Protein AF-A0A9D9L6R6-F1 (afdb_monomer_lite)

Structure (mmCIF, N/CA/C/O backbone):
data_AF-A0A9D9L6R6-F1
#
_entry.id   AF-A0A9D9L6R6-F1
#
loop_
_atom_site.group_PDB
_atom_site.id
_atom_site.type_symbol
_atom_site.label_atom_id
_atom_site.label_alt_id
_atom_site.label_comp_id
_atom_site.label_asym_id
_atom_site.label_entity_id
_atom_site.label_seq_id
_atom_site.pdbx_PDB_ins_code
_atom_site.Cartn_x
_atom_site.Cartn_y
_atom_site.Cartn_z
_atom_site.occupancy
_atom_site.B_iso_or_equiv
_atom_site.auth_seq_id
_atom_site.auth_comp_id
_atom_site.auth_asym_id
_atom_site.auth_atom_id
_atom_site.pdbx_PDB_model_num
ATOM 1 N N . MET A 1 1 ? 5.722 2.227 14.757 1.00 89.88 1 MET A N 1
ATOM 2 C CA . MET A 1 1 ? 7.078 2.755 14.472 1.00 89.88 1 MET A CA 1
ATOM 3 C C . MET A 1 1 ? 7.622 3.439 15.728 1.00 89.88 1 MET A C 1
ATOM 5 O O . MET A 1 1 ? 7.409 4.637 15.874 1.00 89.88 1 MET A O 1
ATOM 9 N N . PRO A 1 2 ? 8.336 2.721 16.620 1.00 92.06 2 PRO A N 1
ATOM 10 C CA . PRO A 1 2 ? 8.558 3.165 18.005 1.00 92.06 2 PRO A CA 1
ATOM 11 C C . PRO A 1 2 ? 9.213 4.543 18.153 1.00 92.06 2 PRO A C 1
ATOM 13 O O . PRO A 1 2 ? 8.685 5.399 18.848 1.00 92.06 2 PRO A O 1
ATOM 16 N N . TYR A 1 3 ? 10.311 4.801 17.434 1.00 96.94 3 TYR A N 1
ATOM 17 C CA . TYR A 1 3 ? 10.995 6.096 17.517 1.00 96.94 3 TYR A CA 1
ATOM 18 C C . TYR A 1 3 ? 10.104 7.262 17.057 1.00 96.94 3 TYR A C 1
ATOM 20 O O . TYR A 1 3 ? 10.108 8.322 17.674 1.00 96.94 3 TYR A O 1
ATOM 28 N N . ILE A 1 4 ? 9.316 7.077 15.992 1.00 96.44 4 ILE A N 1
ATOM 29 C CA . ILE A 1 4 ? 8.404 8.117 15.495 1.00 96.44 4 ILE A CA 1
ATOM 30 C C . ILE A 1 4 ? 7.255 8.348 16.482 1.00 96.44 4 ILE A C 1
ATOM 32 O O . ILE A 1 4 ? 6.936 9.496 16.762 1.00 96.44 4 ILE A O 1
ATOM 36 N N . GLU A 1 5 ? 6.683 7.279 17.036 1.00 93.88 5 GLU A N 1
ATOM 37 C CA . GLU A 1 5 ? 5.603 7.336 18.034 1.00 93.88 5 GLU A CA 1
ATOM 38 C C . GLU A 1 5 ? 6.044 8.007 19.342 1.00 93.88 5 GLU A C 1
ATOM 40 O O . GLU A 1 5 ? 5.259 8.713 19.965 1.00 93.88 5 GLU A O 1
ATOM 45 N N . GLU A 1 6 ? 7.305 7.825 19.739 1.00 97.12 6 GLU A N 1
ATOM 46 C CA . GLU A 1 6 ? 7.875 8.441 20.940 1.00 97.12 6 GLU A CA 1
ATOM 47 C C . GLU A 1 6 ? 8.225 9.926 20.742 1.00 97.12 6 GLU A C 1
ATOM 49 O O . GLU A 1 6 ? 8.113 10.718 21.675 1.00 97.12 6 GLU A O 1
ATOM 54 N N . ASN A 1 7 ? 8.643 10.323 19.533 1.00 98.25 7 ASN A N 1
ATOM 55 C CA . ASN A 1 7 ? 9.180 11.666 19.274 1.00 98.25 7 ASN A CA 1
ATOM 56 C C . ASN A 1 7 ? 8.192 12.618 18.581 1.00 98.25 7 ASN A C 1
ATOM 58 O O . ASN A 1 7 ? 8.428 13.827 18.561 1.00 98.25 7 ASN A O 1
ATOM 62 N N . PHE A 1 8 ? 7.096 12.110 18.010 1.00 97.44 8 PHE A N 1
ATOM 63 C CA . PHE A 1 8 ? 6.117 12.909 17.275 1.00 97.44 8 PHE A CA 1
ATOM 64 C C . PHE A 1 8 ? 4.681 12.488 17.616 1.00 97.44 8 PHE A C 1
ATOM 66 O O . PHE A 1 8 ? 4.405 11.296 17.745 1.00 97.44 8 PHE A O 1
ATOM 73 N N . PRO A 1 9 ? 3.728 13.437 17.703 1.00 95.56 9 PRO A N 1
ATOM 74 C CA . PRO A 1 9 ? 2.319 13.116 17.897 1.00 95.56 9 PRO A CA 1
ATOM 75 C C . PRO A 1 9 ? 1.737 12.538 16.601 1.00 95.56 9 PRO A C 1
ATOM 77 O O . PRO A 1 9 ? 1.224 13.262 15.747 1.00 95.56 9 PRO A O 1
ATOM 80 N N . VAL A 1 10 ? 1.842 11.223 16.449 1.00 93.94 10 VAL A N 1
ATOM 81 C CA . VAL A 1 10 ? 1.308 10.475 15.310 1.00 93.94 10 VAL A CA 1
ATOM 82 C C . VAL A 1 10 ? 0.176 9.561 15.753 1.00 93.94 10 VAL A C 1
ATOM 84 O O . VAL A 1 10 ? 0.153 9.067 16.879 1.00 93.94 10 VAL A O 1
ATOM 87 N N . LYS A 1 11 ? -0.773 9.317 14.850 1.00 91.25 11 LYS A N 1
ATOM 88 C CA . LYS A 1 11 ? -1.742 8.238 15.033 1.00 91.25 11 LYS A CA 1
ATOM 89 C C . LYS A 1 11 ? -1.067 6.902 14.721 1.00 91.25 11 LYS A C 1
ATOM 91 O O . LYS A 1 11 ? -0.273 6.821 13.785 1.00 91.25 11 LYS A O 1
ATOM 96 N N . THR A 1 12 ? -1.385 5.878 15.501 1.00 88.62 12 THR A N 1
ATOM 97 C CA . THR A 1 12 ? -0.909 4.503 15.304 1.00 88.62 12 THR A CA 1
ATOM 98 C C . THR A 1 12 ? -1.943 3.682 14.533 1.00 88.62 12 THR A C 1
ATOM 100 O O . THR A 1 12 ? -3.013 4.189 14.208 1.00 88.62 12 THR A O 1
ATOM 103 N N . GLY A 1 13 ? -1.615 2.431 14.208 1.00 89.06 13 GLY A N 1
ATOM 104 C CA . GLY A 1 13 ? -2.506 1.537 13.464 1.00 89.06 13 GLY A CA 1
ATOM 105 C C . GLY A 1 13 ? -2.328 1.624 11.947 1.00 89.06 13 GLY A C 1
ATOM 106 O O . GLY A 1 13 ? -1.810 2.609 11.401 1.00 89.06 13 GLY A O 1
ATOM 107 N N . ARG A 1 14 ? -2.723 0.555 11.248 1.00 92.19 14 ARG A N 1
ATOM 108 C CA . ARG A 1 14 ? -2.549 0.435 9.792 1.00 92.19 14 ARG A CA 1
ATOM 109 C C . ARG A 1 14 ? -3.387 1.450 9.023 1.00 92.19 14 ARG A C 1
ATOM 111 O O . ARG A 1 14 ? -2.962 1.969 7.996 1.00 92.19 14 ARG A O 1
ATOM 118 N N . GLU A 1 15 ? -4.537 1.816 9.569 1.00 90.69 15 GLU A N 1
ATOM 119 C CA . GLU A 1 15 ? -5.432 2.862 9.082 1.00 90.69 15 GLU A CA 1
ATOM 120 C C . GLU A 1 15 ? -4.812 4.260 9.076 1.00 90.69 15 GLU A C 1
ATOM 122 O O . GLU A 1 15 ? -5.274 5.126 8.333 1.00 90.69 15 GLU A O 1
ATOM 127 N N . ASN A 1 16 ? -3.727 4.453 9.830 1.00 92.88 16 ASN A N 1
ATOM 128 C CA . ASN A 1 16 ? -2.962 5.694 9.895 1.00 92.88 16 ASN A CA 1
ATOM 129 C C . ASN A 1 16 ? -1.529 5.548 9.354 1.00 92.88 16 ASN A C 1
ATOM 131 O O . ASN A 1 16 ? -0.732 6.479 9.470 1.00 92.88 16 ASN A O 1
ATOM 135 N N . THR A 1 17 ? -1.192 4.409 8.739 1.00 95.81 17 THR A N 1
ATOM 136 C CA . THR A 1 17 ? 0.179 4.109 8.311 1.00 95.81 17 THR A CA 1
ATOM 137 C C . THR A 1 17 ? 0.242 3.734 6.831 1.00 95.81 17 THR A C 1
ATOM 139 O O . THR A 1 17 ? -0.443 2.825 6.362 1.00 95.81 17 THR A O 1
ATOM 142 N N . ALA A 1 18 ? 1.107 4.431 6.092 1.00 97.06 18 ALA A N 1
ATOM 143 C CA . ALA A 1 18 ? 1.310 4.258 4.658 1.00 97.06 18 ALA A CA 1
ATOM 144 C C . ALA A 1 18 ? 2.795 4.061 4.324 1.00 97.06 18 ALA A C 1
ATOM 146 O O . ALA A 1 18 ? 3.655 4.665 4.964 1.00 97.06 18 ALA A O 1
ATOM 147 N N . VAL A 1 19 ? 3.089 3.277 3.286 1.00 98.38 19 VAL A N 1
ATOM 148 C CA . VAL A 1 19 ? 4.437 3.124 2.718 1.00 98.38 19 VAL A CA 1
ATOM 149 C C . VAL A 1 19 ? 4.404 3.375 1.213 1.00 98.38 19 VAL A C 1
ATOM 151 O O . VAL A 1 19 ? 3.485 2.940 0.518 1.00 98.38 19 VAL A O 1
ATOM 154 N N . ALA A 1 20 ? 5.374 4.138 0.714 1.00 98.25 20 ALA A N 1
ATOM 155 C CA . ALA A 1 20 ? 5.521 4.429 -0.704 1.00 98.25 20 ALA A CA 1
ATOM 156 C C . ALA A 1 20 ? 6.971 4.772 -1.050 1.00 98.25 20 ALA A C 1
ATOM 158 O O . ALA A 1 20 ? 7.672 5.393 -0.249 1.00 98.25 20 ALA A O 1
ATOM 159 N N . GLY A 1 21 ? 7.384 4.444 -2.272 1.00 98.06 21 GLY A N 1
ATOM 160 C CA . GLY A 1 21 ? 8.734 4.712 -2.756 1.00 98.06 21 GLY A CA 1
ATOM 161 C C . GLY A 1 21 ? 8.826 4.714 -4.278 1.00 98.06 21 GLY A C 1
ATOM 162 O O . GLY A 1 21 ? 7.862 4.387 -4.972 1.00 98.06 21 GLY A O 1
ATOM 163 N N . VAL A 1 22 ? 9.989 5.120 -4.791 1.00 97.75 22 VAL A N 1
ATOM 164 C CA . VAL A 1 22 ? 10.281 5.255 -6.229 1.00 97.75 22 VAL A CA 1
ATOM 165 C C . VAL A 1 22 ? 11.324 4.227 -6.668 1.00 97.75 22 VAL A C 1
ATOM 167 O O . VAL A 1 22 ? 12.247 3.976 -5.896 1.00 97.75 22 VAL A O 1
ATOM 170 N N . SER A 1 23 ? 11.231 3.674 -7.883 1.00 96.69 23 SER A N 1
ATOM 171 C CA . SER A 1 23 ? 12.254 2.765 -8.446 1.00 96.69 23 SER A CA 1
ATOM 172 C C . SER A 1 23 ? 12.587 1.613 -7.489 1.00 96.69 23 SER A C 1
ATOM 174 O O . SER A 1 23 ? 11.669 0.914 -7.049 1.00 96.69 23 SER A O 1
ATOM 176 N N . GLN A 1 24 ? 13.852 1.453 -7.092 1.00 96.69 24 GLN A N 1
ATOM 177 C CA . GLN A 1 24 ? 14.273 0.474 -6.091 1.00 96.69 24 GLN A CA 1
ATOM 178 C C . GLN A 1 24 ? 13.504 0.652 -4.776 1.00 96.69 24 GLN A C 1
ATOM 180 O O . GLN A 1 24 ? 12.965 -0.306 -4.231 1.00 96.69 24 GLN A O 1
ATOM 185 N N . GLY A 1 25 ? 13.348 1.894 -4.315 1.00 97.62 25 GLY A N 1
ATOM 186 C CA . GLY A 1 25 ? 12.526 2.217 -3.149 1.00 97.62 25 GLY A CA 1
ATOM 187 C C . GLY A 1 25 ? 11.043 1.884 -3.349 1.00 97.62 25 GLY A C 1
ATOM 188 O O . GLY A 1 25 ? 10.322 1.652 -2.382 1.00 97.62 25 GLY A O 1
ATOM 189 N N . GLY A 1 26 ? 10.568 1.844 -4.596 1.00 98.12 26 GLY A N 1
ATOM 190 C CA . GLY A 1 26 ? 9.237 1.368 -4.963 1.00 98.12 26 GLY A CA 1
ATOM 191 C C . GLY A 1 26 ? 9.108 -0.137 -4.755 1.00 98.12 26 GLY A C 1
ATOM 192 O O . GLY A 1 26 ? 8.170 -0.564 -4.088 1.00 98.12 26 GLY A O 1
ATOM 193 N N . ALA A 1 27 ? 10.077 -0.922 -5.232 1.00 98.06 27 ALA A N 1
ATOM 194 C CA . ALA A 1 27 ? 10.143 -2.357 -4.954 1.00 98.06 27 ALA A CA 1
ATOM 195 C C . ALA A 1 27 ? 10.248 -2.629 -3.442 1.00 98.06 27 ALA A C 1
ATOM 197 O O . ALA A 1 27 ? 9.474 -3.410 -2.898 1.00 98.06 27 ALA A O 1
ATOM 198 N N . GLU A 1 28 ? 11.118 -1.911 -2.728 1.00 98.19 28 GLU A N 1
ATOM 199 C CA . GLU A 1 28 ? 11.264 -2.009 -1.269 1.00 98.19 28 GLU A CA 1
ATOM 200 C C . GLU A 1 28 ? 9.977 -1.634 -0.521 1.00 98.19 28 GLU A C 1
ATOM 202 O O . GLU A 1 28 ? 9.651 -2.253 0.494 1.00 98.19 28 GLU A O 1
ATOM 207 N N . SER A 1 29 ? 9.221 -0.651 -1.020 1.00 98.56 29 SER A N 1
ATOM 208 C CA . SER A 1 29 ? 7.938 -0.244 -0.436 1.00 98.56 29 SER A CA 1
ATOM 209 C C . SER A 1 29 ? 6.860 -1.301 -0.624 1.00 98.56 29 SER A C 1
ATOM 211 O O . SER A 1 29 ? 6.119 -1.571 0.319 1.00 98.56 29 SER A O 1
ATOM 213 N N . LEU A 1 30 ? 6.795 -1.927 -1.803 1.00 98.69 30 LEU A N 1
ATOM 214 C CA . LEU A 1 30 ? 5.910 -3.067 -2.039 1.00 98.69 30 LEU A CA 1
ATOM 215 C C . LEU A 1 30 ? 6.303 -4.233 -1.127 1.00 98.69 30 LEU A C 1
ATOM 217 O O . LEU A 1 30 ? 5.469 -4.725 -0.373 1.00 98.69 30 LEU A O 1
ATOM 221 N N . THR A 1 31 ? 7.584 -4.601 -1.101 1.00 98.50 31 THR A N 1
ATOM 222 C CA . THR A 1 31 ? 8.103 -5.660 -0.230 1.00 98.50 31 THR A CA 1
ATOM 223 C C . THR A 1 31 ? 7.776 -5.412 1.242 1.00 98.50 31 THR A C 1
ATOM 225 O O . THR A 1 31 ? 7.282 -6.298 1.935 1.00 98.50 31 THR A O 1
ATOM 228 N N . THR A 1 32 ? 8.005 -4.192 1.723 1.00 98.38 32 THR A N 1
ATOM 229 C CA . THR A 1 32 ? 7.707 -3.787 3.101 1.00 98.38 32 THR A CA 1
ATOM 230 C C . THR A 1 32 ? 6.206 -3.844 3.376 1.00 98.38 32 THR A C 1
ATOM 232 O O . THR A 1 32 ? 5.780 -4.449 4.356 1.00 98.38 32 THR A O 1
ATOM 235 N N . GLY A 1 33 ? 5.388 -3.259 2.503 1.00 98.31 33 GLY A N 1
ATOM 236 C CA . GLY A 1 33 ? 3.940 -3.236 2.675 1.00 98.31 33 GLY A CA 1
ATOM 237 C C . GLY A 1 33 ? 3.340 -4.639 2.766 1.00 98.31 33 GLY A C 1
ATOM 238 O O . GLY A 1 33 ? 2.602 -4.922 3.702 1.00 98.31 33 GLY A O 1
ATOM 239 N N . PHE A 1 34 ? 3.712 -5.527 1.841 1.00 98.25 34 PHE A N 1
ATOM 240 C CA . PHE A 1 34 ? 3.213 -6.904 1.805 1.00 98.25 34 PHE A CA 1
ATOM 241 C C . PHE A 1 34 ? 3.779 -7.795 2.917 1.00 98.25 34 PHE A C 1
ATOM 243 O O . PHE A 1 34 ? 3.119 -8.732 3.349 1.00 98.25 34 PHE A O 1
ATOM 250 N N . LYS A 1 35 ? 4.989 -7.516 3.415 1.00 97.88 35 LYS A N 1
ATOM 251 C CA . LYS A 1 35 ? 5.561 -8.261 4.545 1.00 97.88 35 LYS A CA 1
ATOM 252 C C . LYS A 1 35 ? 4.880 -7.940 5.878 1.00 97.88 35 LYS A C 1
ATOM 254 O O . LYS A 1 35 ? 4.882 -8.777 6.777 1.00 97.88 35 LYS A O 1
ATOM 259 N N . TRP A 1 36 ? 4.364 -6.723 6.027 1.00 96.88 36 TRP A N 1
ATOM 260 C CA . TRP A 1 36 ? 3.800 -6.207 7.276 1.00 96.88 36 TRP A CA 1
ATOM 261 C C . TRP A 1 36 ? 2.411 -5.608 7.036 1.00 96.88 36 TRP A C 1
ATOM 263 O O . TRP A 1 36 ? 2.156 -4.442 7.355 1.00 96.88 36 TRP A O 1
ATOM 273 N N . LEU A 1 37 ? 1.521 -6.404 6.441 1.00 93.62 37 LEU A N 1
ATOM 274 C CA . LEU A 1 37 ? 0.147 -6.005 6.115 1.00 93.62 37 LEU A CA 1
ATOM 275 C C . LEU A 1 37 ? -0.653 -5.591 7.365 1.00 93.62 37 LEU A C 1
ATOM 277 O O . LEU A 1 37 ? -1.450 -4.649 7.300 1.00 93.62 37 LEU A O 1
ATOM 281 N N . ASP A 1 38 ? -0.327 -6.173 8.524 1.00 91.38 38 ASP A N 1
ATOM 282 C CA . ASP A 1 38 ? -0.816 -5.792 9.856 1.00 91.38 38 ASP A CA 1
ATOM 283 C C . ASP A 1 38 ? -0.478 -4.338 10.243 1.00 91.38 38 ASP A C 1
ATOM 285 O O . ASP A 1 38 ? -1.145 -3.733 11.086 1.00 91.38 38 ASP A O 1
ATOM 289 N N . LYS A 1 39 ? 0.558 -3.749 9.629 1.00 93.81 39 LYS A N 1
ATOM 290 C CA . LYS A 1 39 ? 1.065 -2.401 9.942 1.00 93.81 39 LYS A CA 1
ATOM 291 C C . LYS A 1 39 ? 0.761 -1.367 8.879 1.00 93.81 39 LYS A C 1
ATOM 293 O O . LYS A 1 39 ? 0.684 -0.192 9.220 1.00 93.81 39 LYS A O 1
ATOM 298 N N . PHE A 1 40 ? 0.630 -1.760 7.615 1.00 96.69 40 PHE A N 1
ATOM 299 C CA . PHE A 1 40 ? 0.452 -0.827 6.503 1.00 96.69 40 PHE A CA 1
ATOM 300 C C . PHE A 1 40 ? -0.929 -0.987 5.876 1.00 96.69 40 PHE A C 1
ATOM 302 O O . PHE A 1 40 ? -1.263 -2.030 5.321 1.00 96.69 40 PHE A O 1
ATOM 309 N N . GLY A 1 41 ? -1.734 0.074 5.947 1.00 94.25 41 GLY A N 1
ATOM 310 C CA . GLY A 1 41 ? -3.044 0.134 5.300 1.00 94.25 41 GLY A CA 1
ATOM 311 C C . GLY A 1 41 ? -2.991 0.688 3.878 1.00 94.25 41 GLY A C 1
ATOM 312 O O . GLY A 1 41 ? -3.917 0.483 3.102 1.00 94.25 41 GLY A O 1
ATOM 313 N N . TYR A 1 42 ? -1.917 1.391 3.520 1.00 97.50 42 TYR A N 1
ATOM 314 C CA . TYR A 1 42 ? -1.761 2.029 2.216 1.00 97.50 42 TYR A CA 1
ATOM 315 C C . TYR A 1 42 ? -0.363 1.727 1.685 1.00 97.50 42 TYR A C 1
ATOM 317 O O . TYR A 1 42 ? 0.636 2.026 2.347 1.00 97.50 42 TYR A O 1
ATOM 325 N N . ILE A 1 43 ? -0.289 1.116 0.508 1.00 98.44 43 ILE A N 1
ATOM 326 C CA . ILE A 1 43 ? 0.951 0.587 -0.061 1.00 98.44 43 ILE A CA 1
ATOM 327 C C . ILE A 1 43 ? 1.080 1.099 -1.488 1.00 98.44 43 ILE A C 1
ATOM 329 O O . ILE A 1 43 ? 0.128 1.015 -2.270 1.00 98.44 43 ILE A O 1
ATOM 333 N N . SER A 1 44 ? 2.259 1.617 -1.842 1.00 98.38 44 SER A N 1
ATOM 334 C CA . SER A 1 44 ? 2.498 2.083 -3.202 1.00 98.38 44 SER A CA 1
ATOM 335 C C . SER A 1 44 ? 3.919 1.901 -3.725 1.00 98.38 44 SER A C 1
ATOM 337 O O . SER A 1 44 ? 4.895 2.087 -3.003 1.00 98.38 44 SER A O 1
ATOM 339 N N . GLY A 1 45 ? 4.026 1.658 -5.034 1.00 98.31 45 GLY A N 1
ATOM 340 C CA . GLY A 1 45 ? 5.277 1.714 -5.795 1.00 98.31 45 GLY A CA 1
ATOM 341 C C . GLY A 1 45 ? 5.175 2.675 -6.983 1.00 98.31 45 GLY A C 1
ATOM 342 O O . GLY A 1 45 ? 4.280 2.547 -7.818 1.00 98.31 45 GLY A O 1
ATOM 343 N N . PHE A 1 46 ? 6.084 3.647 -7.079 1.00 98.38 46 PHE A N 1
ATOM 344 C CA . PHE A 1 46 ? 6.185 4.557 -8.226 1.00 98.38 46 PHE A CA 1
ATOM 345 C C . PHE A 1 46 ? 7.328 4.108 -9.138 1.00 98.38 46 PHE A C 1
ATOM 347 O O . PHE A 1 46 ? 8.496 4.208 -8.769 1.00 98.38 46 PHE A O 1
ATOM 354 N N . ALA A 1 47 ? 6.984 3.618 -10.325 1.00 97.88 47 ALA A N 1
ATOM 355 C CA . ALA A 1 47 ? 7.866 2.918 -11.248 1.00 97.88 47 ALA A CA 1
ATOM 356 C C . ALA A 1 47 ? 8.725 1.884 -10.503 1.00 97.88 47 ALA A C 1
ATOM 358 O O . ALA A 1 47 ? 9.942 2.028 -10.519 1.00 97.88 47 ALA A O 1
ATOM 359 N N . PRO A 1 48 ? 8.123 0.930 -9.765 1.00 98.12 48 PRO A N 1
ATOM 360 C CA . PRO A 1 48 ? 8.875 -0.014 -8.948 1.00 98.12 48 PRO A CA 1
ATOM 361 C C . PRO A 1 48 ? 9.808 -0.870 -9.809 1.00 98.12 48 PRO A C 1
ATOM 363 O O . PRO A 1 48 ? 9.427 -1.313 -10.892 1.00 98.12 48 PRO A O 1
ATOM 366 N N . ASP A 1 49 ? 11.014 -1.111 -9.304 1.00 97.44 49 ASP A N 1
ATOM 367 C CA . ASP A 1 49 ? 11.959 -2.038 -9.926 1.00 97.44 49 ASP A CA 1
ATOM 368 C C . ASP A 1 49 ? 11.459 -3.497 -9.831 1.00 97.44 49 ASP A C 1
ATOM 370 O O . ASP A 1 49 ? 10.517 -3.838 -9.098 1.00 97.44 49 ASP A O 1
ATOM 374 N N . SER A 1 50 ? 12.122 -4.397 -10.561 1.00 96.62 50 SER A N 1
ATOM 375 C CA . SER A 1 50 ? 11.980 -5.839 -10.340 1.00 96.62 50 SER A CA 1
ATOM 376 C C . SER A 1 50 ? 12.511 -6.251 -8.952 1.00 96.62 50 SER A C 1
ATOM 378 O O . SER A 1 50 ? 13.100 -5.449 -8.231 1.00 96.62 50 SER A O 1
ATOM 380 N N . GLY A 1 51 ? 12.295 -7.508 -8.549 1.00 95.94 51 GLY A N 1
ATOM 381 C CA . GLY A 1 51 ? 12.843 -8.044 -7.294 1.00 95.94 51 GLY A CA 1
ATOM 382 C C . GLY A 1 51 ? 11.878 -8.064 -6.105 1.00 95.94 51 GLY A C 1
ATOM 383 O O . GLY A 1 51 ? 12.294 -8.383 -4.995 1.00 95.94 51 GLY A O 1
ATOM 384 N N . VAL A 1 52 ? 10.584 -7.797 -6.309 1.00 98.12 52 VAL A N 1
ATOM 385 C CA . VAL A 1 52 ? 9.566 -8.110 -5.289 1.00 98.12 52 VAL A CA 1
ATOM 386 C C . VAL A 1 52 ? 9.227 -9.601 -5.341 1.00 98.12 52 VAL A C 1
ATOM 388 O O . VAL A 1 52 ? 9.356 -10.298 -4.338 1.00 98.12 52 VAL A O 1
ATOM 391 N N . ILE A 1 53 ? 8.885 -10.083 -6.538 1.00 98.38 53 ILE A N 1
ATOM 392 C CA . ILE A 1 53 ? 8.627 -11.490 -6.882 1.00 98.38 53 ILE A CA 1
ATOM 393 C C . ILE A 1 53 ? 9.414 -11.869 -8.152 1.00 98.38 53 ILE A C 1
ATOM 395 O O . ILE A 1 53 ? 9.879 -10.962 -8.859 1.00 98.38 53 ILE A O 1
ATOM 399 N N . PRO A 1 54 ? 9.575 -13.166 -8.483 1.00 97.38 54 PRO A N 1
ATOM 400 C CA . PRO A 1 54 ? 10.271 -13.595 -9.686 1.00 97.38 54 PRO A CA 1
ATOM 401 C C . PRO A 1 54 ? 9.605 -13.050 -10.947 1.00 97.38 54 PRO A C 1
ATOM 403 O O . PRO A 1 54 ? 8.383 -12.971 -11.052 1.00 97.38 54 PRO A O 1
ATOM 406 N N . THR A 1 55 ? 10.427 -12.684 -11.923 1.00 96.12 55 THR A N 1
ATOM 407 C CA . THR A 1 55 ? 9.997 -12.223 -13.246 1.00 96.12 55 THR A CA 1
ATOM 408 C C . THR A 1 55 ? 11.078 -12.534 -14.282 1.00 96.12 55 THR A C 1
ATOM 410 O O . THR A 1 55 ? 12.227 -12.790 -13.915 1.00 96.12 55 THR A O 1
ATOM 413 N N . ASP A 1 56 ? 10.747 -12.526 -15.573 1.00 95.94 56 ASP A N 1
ATOM 414 C CA . ASP A 1 56 ? 11.747 -12.699 -16.634 1.00 95.94 56 ASP A CA 1
ATOM 415 C C . ASP A 1 56 ? 12.499 -11.395 -16.959 1.00 95.94 56 ASP A C 1
ATOM 417 O O . ASP A 1 56 ? 13.609 -11.436 -17.497 1.00 95.94 56 ASP A O 1
ATOM 421 N N . TYR A 1 57 ? 11.967 -10.235 -16.559 1.00 94.19 57 TYR A N 1
ATOM 422 C CA . TYR A 1 57 ? 12.675 -8.959 -16.678 1.00 94.19 57 TYR A CA 1
ATOM 423 C C . TYR A 1 57 ? 13.909 -8.942 -15.766 1.00 94.19 57 TYR A C 1
ATOM 425 O O . TYR A 1 57 ? 13.835 -9.274 -14.584 1.00 94.19 57 TYR A O 1
ATOM 433 N N . TYR A 1 58 ? 15.072 -8.581 -16.314 1.00 94.25 58 TYR A N 1
ATOM 434 C CA . TYR A 1 58 ? 16.347 -8.512 -15.579 1.00 94.25 58 TYR A CA 1
ATOM 435 C C . TYR A 1 58 ? 16.761 -9.806 -14.852 1.00 94.25 58 TYR A C 1
ATOM 437 O O . TYR A 1 58 ? 17.566 -9.762 -13.916 1.00 94.25 58 TYR A O 1
ATOM 445 N N . LYS A 1 59 ? 16.237 -10.965 -15.269 1.00 94.38 59 LYS A N 1
ATOM 446 C CA . LYS A 1 59 ? 16.503 -12.271 -14.651 1.00 94.38 59 LYS A CA 1
ATOM 447 C C . LYS A 1 59 ? 17.998 -12.574 -14.556 1.00 94.38 59 LYS A C 1
ATOM 449 O O . LYS A 1 59 ? 18.738 -12.427 -15.525 1.00 94.38 59 LYS A O 1
ATOM 454 N N . GLY A 1 60 ? 18.435 -13.017 -13.377 1.00 92.25 60 GLY A N 1
ATOM 455 C CA . GLY A 1 60 ? 19.841 -13.336 -13.102 1.00 92.25 60 GLY A CA 1
ATOM 456 C C . GLY A 1 60 ? 20.745 -12.116 -12.890 1.00 92.25 60 GLY A C 1
ATOM 457 O O . GLY A 1 60 ? 21.955 -12.279 -12.747 1.00 92.25 60 GLY A O 1
ATOM 458 N N . THR A 1 61 ? 20.186 -10.905 -12.860 1.00 94.06 61 THR A N 1
ATOM 459 C CA . THR A 1 61 ? 20.912 -9.686 -12.483 1.00 94.06 61 THR A CA 1
ATOM 460 C C . THR A 1 61 ? 20.587 -9.285 -11.046 1.00 94.06 61 THR A C 1
ATOM 462 O O . THR A 1 61 ? 19.593 -9.729 -10.476 1.00 94.06 61 THR A O 1
ATOM 465 N N . PHE A 1 62 ? 21.390 -8.383 -10.476 1.00 90.06 62 PHE A N 1
ATOM 466 C CA . PHE A 1 62 ? 21.146 -7.818 -9.145 1.00 90.06 62 PHE A CA 1
ATOM 467 C C . PHE A 1 62 ? 19.745 -7.190 -8.997 1.00 90.06 62 PHE A C 1
ATOM 469 O O . PHE A 1 62 ? 19.147 -7.282 -7.928 1.00 90.06 62 PHE A O 1
ATOM 476 N N . TRP A 1 63 ? 19.198 -6.620 -10.077 1.00 88.19 63 TRP A N 1
ATOM 477 C CA . TRP A 1 63 ? 17.896 -5.941 -10.092 1.00 88.19 63 TRP A CA 1
ATOM 478 C C . TRP A 1 63 ? 16.701 -6.890 -10.010 1.00 88.19 63 TRP A C 1
ATOM 480 O O . TRP A 1 63 ? 15.583 -6.446 -9.778 1.00 88.19 63 TRP A O 1
ATOM 490 N N . ASN A 1 64 ? 16.910 -8.193 -10.188 1.00 94.31 64 ASN A N 1
ATOM 491 C CA . ASN A 1 64 ? 15.877 -9.205 -10.023 1.00 94.31 64 ASN A CA 1
ATOM 492 C C . ASN A 1 64 ? 16.370 -10.256 -9.031 1.00 94.31 64 ASN A C 1
ATOM 494 O O . ASN A 1 64 ? 16.731 -11.377 -9.392 1.00 94.31 64 ASN A O 1
ATOM 498 N N . THR A 1 65 ? 16.397 -9.831 -7.770 1.00 94.44 65 THR A N 1
ATOM 499 C CA . THR A 1 65 ? 16.645 -10.678 -6.603 1.00 94.44 65 THR A CA 1
ATOM 500 C C . THR A 1 65 ? 15.353 -10.709 -5.782 1.00 94.44 65 THR A C 1
ATOM 502 O O . THR A 1 65 ? 15.210 -9.886 -4.877 1.00 94.44 65 THR A O 1
ATOM 505 N N . PRO A 1 66 ? 14.376 -11.568 -6.143 1.00 96.50 66 PRO A N 1
ATOM 506 C CA . PRO A 1 66 ? 13.053 -11.580 -5.532 1.00 96.50 66 PRO A CA 1
ATOM 507 C C . PRO A 1 66 ? 13.110 -11.722 -4.018 1.00 96.50 66 PRO A C 1
ATOM 509 O O . PRO A 1 66 ? 13.842 -12.560 -3.493 1.00 96.50 66 PRO A O 1
ATOM 512 N N . TYR A 1 67 ? 12.319 -10.910 -3.324 1.00 97.31 67 TYR A N 1
ATOM 513 C CA . TYR A 1 67 ? 12.166 -11.033 -1.882 1.00 97.31 67 TYR A CA 1
ATOM 514 C C . TYR A 1 67 ? 11.195 -12.153 -1.501 1.00 97.31 67 TYR A C 1
ATOM 516 O O . TYR A 1 67 ? 11.413 -12.861 -0.517 1.00 97.31 67 TYR A O 1
ATOM 524 N N . PHE A 1 68 ? 10.131 -12.311 -2.283 1.00 97.81 68 PHE A N 1
ATOM 525 C CA . PHE A 1 68 ? 9.170 -13.394 -2.147 1.00 97.81 68 PHE A CA 1
ATOM 526 C C . PHE A 1 68 ? 9.201 -14.294 -3.381 1.00 97.81 68 PHE A C 1
ATOM 528 O O . PHE A 1 68 ? 9.608 -13.857 -4.453 1.00 97.81 68 PHE A O 1
ATOM 535 N N . GLU A 1 69 ? 8.720 -15.529 -3.243 1.00 97.38 69 GLU A N 1
ATOM 536 C CA . GLU A 1 69 ? 8.413 -16.398 -4.391 1.00 97.38 69 GLU A CA 1
ATOM 537 C C . GLU A 1 69 ? 7.119 -15.948 -5.095 1.00 97.38 69 GLU A C 1
ATOM 539 O O . GLU A 1 69 ? 7.002 -16.024 -6.314 1.00 97.38 69 GLU A O 1
ATOM 544 N N . GLU A 1 70 ? 6.169 -15.414 -4.326 1.00 97.06 70 GLU A N 1
ATOM 545 C CA . GLU A 1 70 ? 4.897 -14.843 -4.774 1.00 97.06 70 GLU A CA 1
ATOM 546 C C . GLU A 1 70 ? 4.463 -13.734 -3.806 1.00 97.06 70 GLU A C 1
ATOM 548 O O . GLU A 1 70 ? 4.953 -13.666 -2.677 1.00 97.06 70 GLU A O 1
ATOM 553 N N . PHE A 1 71 ? 3.559 -12.842 -4.220 1.00 97.69 71 PHE A N 1
ATOM 554 C CA . PHE A 1 71 ? 3.049 -11.822 -3.304 1.00 97.69 71 PHE A CA 1
ATOM 555 C C . PHE A 1 71 ? 2.277 -12.498 -2.158 1.00 97.69 71 PHE A C 1
ATOM 557 O O . PHE A 1 71 ? 1.385 -13.300 -2.436 1.00 97.69 71 PHE A O 1
ATOM 564 N N . PRO A 1 72 ? 2.559 -12.161 -0.884 1.00 96.56 72 PRO A N 1
ATOM 565 C CA . PRO A 1 72 ? 1.742 -12.612 0.235 1.00 96.56 72 PRO A CA 1
ATOM 566 C C . PRO A 1 72 ? 0.269 -12.244 0.027 1.00 96.56 72 PRO A C 1
ATOM 568 O O . PRO A 1 72 ? -0.055 -11.079 -0.217 1.00 96.56 72 PRO A O 1
ATOM 571 N N . MET A 1 73 ? -0.622 -13.231 0.131 1.00 93.06 73 MET A N 1
ATOM 572 C CA . MET A 1 73 ? -2.061 -12.981 0.116 1.00 93.06 73 MET A CA 1
ATOM 573 C C . MET A 1 73 ? -2.474 -12.369 1.465 1.00 93.06 73 MET A C 1
ATOM 575 O O . MET A 1 73 ? -2.179 -12.974 2.497 1.00 93.06 73 MET A O 1
ATOM 579 N N . PRO A 1 74 ? -3.125 -11.193 1.492 1.00 88.75 74 PRO A N 1
ATOM 580 C CA . PRO A 1 74 ? -3.641 -10.619 2.726 1.00 88.75 74 PRO A CA 1
ATOM 581 C C . PRO A 1 74 ? -4.792 -11.454 3.290 1.00 88.75 74 PRO A C 1
ATOM 583 O O . PRO A 1 74 ? -5.654 -11.923 2.541 1.00 88.75 74 PRO A O 1
ATOM 586 N N . ASP A 1 75 ? -4.844 -11.553 4.618 1.00 84.44 75 ASP A N 1
ATOM 587 C CA . ASP A 1 75 ? -6.053 -11.961 5.329 1.00 84.44 75 ASP A CA 1
ATOM 588 C C . ASP A 1 75 ? -7.176 -10.926 5.116 1.00 84.44 75 ASP A C 1
ATOM 590 O O . ASP A 1 75 ? -6.937 -9.779 4.718 1.00 84.44 75 ASP A O 1
ATOM 594 N N . GLU A 1 76 ? -8.425 -11.325 5.374 1.00 78.19 76 GLU A N 1
ATOM 595 C CA . GLU A 1 76 ? -9.620 -10.513 5.091 1.00 78.19 76 GLU A CA 1
ATOM 596 C C . GLU A 1 76 ? -9.565 -9.112 5.733 1.00 78.19 76 GLU A C 1
ATOM 598 O O . GLU A 1 76 ? -9.986 -8.130 5.120 1.00 78.19 76 GLU A O 1
ATOM 603 N N . ASP A 1 77 ? -8.995 -8.995 6.936 1.00 79.81 77 ASP A N 1
ATOM 604 C CA . ASP A 1 77 ? -8.851 -7.738 7.679 1.00 79.81 77 ASP A CA 1
ATOM 605 C C . ASP A 1 77 ? -7.538 -6.982 7.398 1.00 79.81 77 ASP A C 1
ATOM 607 O O . ASP A 1 77 ? -7.355 -5.840 7.839 1.00 79.81 77 ASP A O 1
ATOM 611 N N . GLU A 1 78 ? -6.646 -7.573 6.607 1.00 87.81 78 GLU A N 1
ATOM 612 C CA . GLU A 1 78 ? -5.335 -7.021 6.268 1.00 87.81 78 GLU A CA 1
ATOM 613 C C . GLU A 1 78 ? -5.227 -6.559 4.810 1.00 87.81 78 GLU A C 1
ATOM 615 O O . GLU A 1 78 ? -4.205 -5.996 4.403 1.00 87.81 78 GLU A O 1
ATOM 620 N N . VAL A 1 79 ? -6.303 -6.679 4.028 1.00 90.31 79 VAL A N 1
ATOM 621 C CA . VAL A 1 79 ? -6.369 -6.104 2.679 1.00 90.31 79 VAL A CA 1
ATOM 622 C C . VAL A 1 79 ? -6.035 -4.603 2.745 1.00 90.31 79 VAL A C 1
ATOM 624 O O . VAL A 1 79 ? -6.600 -3.879 3.576 1.00 90.31 79 VAL A O 1
ATOM 627 N N . PRO A 1 80 ? -5.094 -4.093 1.925 1.00 94.31 80 PRO A N 1
ATOM 628 C CA . PRO A 1 80 ? -4.770 -2.671 1.918 1.00 94.31 80 PRO A CA 1
ATOM 629 C C . PRO A 1 80 ? -5.991 -1.815 1.554 1.00 94.31 80 PRO A C 1
ATOM 631 O O . PRO A 1 80 ? -6.677 -2.076 0.567 1.00 94.31 80 PRO A O 1
ATOM 634 N N . TYR A 1 81 ? -6.230 -0.738 2.303 1.00 93.75 81 TYR A N 1
ATOM 635 C CA . TYR A 1 81 ? -7.252 0.266 1.984 1.00 93.75 81 TYR A CA 1
ATOM 636 C C . TYR A 1 81 ? -6.970 0.954 0.646 1.00 93.75 81 TYR A C 1
ATOM 638 O O . TYR A 1 81 ? -7.896 1.356 -0.061 1.00 93.75 81 TYR A O 1
ATOM 646 N N . TYR A 1 82 ? -5.687 1.095 0.303 1.00 95.62 82 TYR A N 1
ATOM 647 C CA . TYR A 1 82 ? -5.257 1.557 -1.007 1.00 95.62 82 TYR A CA 1
ATOM 648 C C . TYR A 1 82 ? -3.950 0.877 -1.415 1.00 95.62 82 TYR A C 1
ATOM 650 O O . TYR A 1 82 ? -2.895 1.132 -0.833 1.00 95.62 82 TYR A O 1
ATOM 658 N N . LEU A 1 83 ? -4.039 0.025 -2.433 1.00 97.44 83 LEU A N 1
ATOM 659 C CA . LEU A 1 83 ? -2.902 -0.584 -3.110 1.00 97.44 83 LEU A CA 1
ATOM 660 C C . LEU A 1 83 ? -2.725 0.100 -4.468 1.00 97.44 83 LEU A C 1
ATOM 662 O O . LEU A 1 83 ? -3.640 0.082 -5.295 1.00 97.44 83 LEU A O 1
ATOM 666 N N . TYR A 1 84 ? -1.580 0.749 -4.677 1.00 98.00 84 TYR A N 1
ATOM 667 C CA . TYR A 1 84 ? -1.363 1.607 -5.841 1.00 98.00 84 TYR A CA 1
ATOM 668 C C . TYR A 1 84 ? -0.012 1.370 -6.516 1.00 98.00 84 TYR A C 1
ATOM 670 O O . TYR A 1 84 ? 1.027 1.272 -5.869 1.00 98.00 84 TYR A O 1
ATOM 678 N N . MET A 1 85 ? -0.005 1.349 -7.844 1.00 98.12 85 MET A N 1
ATOM 679 C CA . MET A 1 85 ? 1.222 1.463 -8.628 1.00 98.12 85 MET A CA 1
ATOM 680 C C . MET A 1 85 ? 1.062 2.476 -9.746 1.00 98.12 85 MET A C 1
ATOM 682 O O . MET A 1 85 ? -0.031 2.710 -10.255 1.00 98.12 85 MET A O 1
ATOM 686 N N . THR A 1 86 ? 2.169 3.065 -10.177 1.00 98.19 86 THR A N 1
ATOM 687 C CA . THR A 1 86 ? 2.164 3.852 -11.410 1.00 98.19 86 THR A CA 1
ATOM 688 C C . THR A 1 86 ? 3.521 3.856 -12.071 1.00 98.19 86 THR A C 1
ATOM 690 O O . THR A 1 86 ? 4.530 3.891 -11.379 1.00 98.19 86 THR A O 1
ATOM 693 N N . CYS A 1 87 ? 3.560 3.842 -13.397 1.00 98.44 87 CYS A N 1
ATOM 694 C CA . CYS A 1 87 ? 4.790 3.960 -14.169 1.00 98.44 87 CYS A CA 1
ATOM 695 C C . CYS A 1 87 ? 4.498 4.722 -15.462 1.00 98.44 87 CYS A C 1
ATOM 697 O O . CYS A 1 87 ? 3.468 4.495 -16.088 1.00 98.44 87 CYS A O 1
ATOM 699 N N . GLY A 1 88 ? 5.361 5.660 -15.843 1.00 98.00 88 GLY A N 1
ATOM 700 C CA . GLY A 1 88 ? 5.156 6.436 -17.062 1.00 98.00 88 GLY A CA 1
ATOM 701 C C . GLY A 1 88 ? 5.384 5.586 -18.317 1.00 98.00 88 GLY A C 1
ATOM 702 O O . GLY A 1 88 ? 6.181 4.651 -18.303 1.00 98.00 88 GLY A O 1
ATOM 703 N N . THR A 1 89 ? 4.691 5.895 -19.414 1.00 98.19 89 THR A N 1
ATOM 704 C CA . THR A 1 89 ? 4.770 5.081 -20.646 1.00 98.19 89 THR A CA 1
ATOM 705 C C . THR A 1 89 ? 6.122 5.147 -21.356 1.00 98.19 89 THR A C 1
ATOM 707 O O . THR A 1 89 ? 6.386 4.321 -22.223 1.00 98.19 89 THR A O 1
ATOM 710 N N . GLU A 1 90 ? 6.957 6.135 -21.033 1.00 98.06 90 GLU A N 1
ATOM 711 C CA . GLU A 1 90 ? 8.308 6.301 -21.584 1.00 98.06 90 GLU A CA 1
ATOM 712 C C . GLU A 1 90 ? 9.394 5.846 -20.595 1.00 98.06 90 GLU A C 1
ATOM 714 O O . GLU A 1 90 ? 10.577 6.115 -20.802 1.00 98.06 90 GLU A O 1
ATOM 719 N N . ASP A 1 91 ? 9.015 5.197 -19.488 1.00 98.06 91 ASP A N 1
ATOM 720 C CA . ASP A 1 91 ? 9.966 4.580 -18.569 1.00 98.06 91 ASP A CA 1
ATOM 721 C C . ASP A 1 91 ? 10.625 3.369 -19.253 1.00 98.06 91 ASP A C 1
ATOM 723 O O . ASP A 1 91 ? 9.938 2.388 -19.553 1.00 98.06 91 ASP A O 1
ATOM 727 N N . PRO A 1 92 ? 11.943 3.415 -19.524 1.00 96.50 92 PRO A N 1
ATOM 728 C CA . PRO A 1 92 ? 12.601 2.375 -20.304 1.00 96.50 92 PRO A CA 1
ATOM 729 C C . PRO A 1 92 ? 12.894 1.116 -19.486 1.00 96.50 92 PRO A C 1
ATOM 731 O O . PRO A 1 92 ? 13.362 0.134 -20.061 1.00 96.50 92 PRO A O 1
ATOM 734 N N . TRP A 1 93 ? 12.674 1.144 -18.165 1.00 96.19 93 TRP A N 1
ATOM 735 C CA . TRP A 1 93 ? 13.097 0.065 -17.282 1.00 96.19 93 TRP A CA 1
ATOM 736 C C . TRP A 1 93 ? 11.945 -0.656 -16.604 1.00 96.19 93 TRP A C 1
ATOM 738 O O . TRP A 1 93 ? 11.956 -1.886 -16.552 1.00 96.19 93 TRP A O 1
ATOM 748 N N . ASN A 1 94 ? 10.967 0.095 -16.099 1.00 97.69 94 ASN A N 1
ATOM 749 C CA . ASN A 1 94 ? 10.046 -0.424 -15.090 1.00 97.69 94 ASN A CA 1
ATOM 750 C C . ASN A 1 94 ? 8.598 -0.533 -15.567 1.00 97.69 94 ASN A C 1
ATOM 752 O O . ASN A 1 94 ? 7.755 -1.042 -14.826 1.00 97.69 94 ASN A O 1
ATOM 756 N N . LEU A 1 95 ? 8.288 -0.106 -16.795 1.00 98.25 95 LEU A N 1
ATOM 757 C CA . LEU A 1 95 ? 6.925 -0.169 -17.322 1.00 98.25 95 LEU A CA 1
ATOM 758 C C . LEU A 1 95 ? 6.408 -1.610 -17.387 1.00 98.25 95 LEU A C 1
ATOM 760 O O . LEU A 1 95 ? 5.323 -1.902 -16.882 1.00 98.25 95 LEU A O 1
ATOM 764 N N . ASP A 1 96 ? 7.194 -2.514 -17.968 1.00 98.12 96 ASP A N 1
ATOM 765 C CA . ASP A 1 96 ? 6.788 -3.909 -18.137 1.00 98.12 96 ASP A CA 1
ATOM 766 C C . ASP A 1 96 ? 6.786 -4.679 -16.811 1.00 98.12 96 ASP A C 1
ATOM 768 O O . ASP A 1 96 ? 5.890 -5.486 -16.566 1.00 98.12 96 ASP A O 1
ATOM 772 N N . VAL A 1 97 ? 7.708 -4.349 -15.902 1.00 97.88 97 VAL A N 1
ATOM 773 C CA . VAL A 1 97 ? 7.700 -4.862 -14.522 1.00 97.88 97 VAL A CA 1
ATOM 774 C C . VAL A 1 97 ? 6.431 -4.423 -13.787 1.00 97.88 97 VAL A C 1
ATOM 776 O O . VAL A 1 97 ? 5.758 -5.240 -13.162 1.00 97.88 97 VAL A O 1
ATOM 779 N N . THR A 1 98 ? 6.052 -3.148 -13.904 1.00 98.38 98 THR A N 1
ATOM 780 C CA . THR A 1 98 ? 4.844 -2.609 -13.261 1.00 98.38 98 THR A CA 1
ATOM 781 C C . THR A 1 98 ? 3.580 -3.268 -13.813 1.00 98.38 98 THR A C 1
ATOM 783 O O . THR A 1 98 ? 2.660 -3.565 -13.054 1.00 98.38 98 THR A O 1
ATOM 786 N N . LYS A 1 99 ? 3.514 -3.513 -15.129 1.00 98.56 99 LYS A N 1
ATOM 787 C CA . LYS A 1 99 ? 2.411 -4.262 -15.757 1.00 98.56 99 LYS A CA 1
ATOM 788 C C . LYS A 1 99 ? 2.347 -5.705 -15.276 1.00 98.56 99 LYS A C 1
ATOM 790 O O . LYS A 1 99 ? 1.259 -6.186 -14.988 1.00 98.56 99 LYS A O 1
ATOM 795 N N . TYR A 1 100 ? 3.494 -6.362 -15.148 1.00 98.56 100 TYR A N 1
ATOM 796 C CA . TYR A 1 100 ? 3.565 -7.723 -14.632 1.00 98.56 100 TYR A CA 1
ATOM 797 C C . TYR A 1 100 ? 3.035 -7.821 -13.196 1.00 98.56 100 TYR A C 1
ATOM 799 O O . TYR A 1 100 ? 2.170 -8.646 -12.926 1.00 98.56 100 TYR A O 1
ATOM 807 N N . TYR A 1 101 ? 3.473 -6.946 -12.287 1.00 98.62 101 TYR A N 1
ATOM 808 C CA . TYR A 1 101 ? 2.946 -6.948 -10.919 1.00 98.62 101 TYR A CA 1
ATOM 809 C C . TYR A 1 101 ? 1.443 -6.653 -10.863 1.00 98.62 101 TYR A C 1
ATOM 811 O O . TYR A 1 101 ? 0.739 -7.289 -10.086 1.00 98.62 101 TYR A O 1
ATOM 819 N N . ALA A 1 102 ? 0.942 -5.732 -11.695 1.00 98.62 102 ALA A N 1
ATOM 820 C CA . ALA A 1 102 ? -0.491 -5.454 -11.778 1.00 98.62 102 ALA A CA 1
ATOM 821 C C . ALA A 1 102 ? -1.283 -6.684 -12.248 1.00 98.62 102 ALA A C 1
ATOM 823 O O . ALA A 1 102 ? -2.274 -7.032 -11.622 1.00 98.62 102 ALA A O 1
ATOM 824 N N . GLN A 1 103 ? -0.797 -7.390 -13.274 1.00 98.62 103 GLN A N 1
ATOM 825 C CA . GLN A 1 103 ? -1.411 -8.636 -13.734 1.00 98.62 103 GLN A CA 1
ATOM 826 C C . GLN A 1 103 ? -1.454 -9.694 -12.622 1.00 98.62 103 GLN A C 1
ATOM 828 O O . GLN A 1 103 ? -2.480 -10.337 -12.431 1.00 98.62 103 GLN A O 1
ATOM 833 N N . VAL A 1 104 ? -0.363 -9.864 -11.868 1.00 98.50 104 VAL A N 1
ATOM 834 C CA . VAL A 1 104 ? -0.334 -10.812 -10.744 1.00 98.50 104 VAL A CA 1
ATOM 835 C C . VAL A 1 104 ? -1.366 -10.429 -9.679 1.00 98.50 104 VAL A C 1
ATOM 837 O O . VAL A 1 104 ? -2.068 -11.296 -9.166 1.00 98.50 104 VAL A O 1
ATOM 840 N N . TRP A 1 105 ? -1.517 -9.141 -9.362 1.00 98.06 105 TRP A N 1
ATOM 841 C CA . TRP A 1 105 ? -2.538 -8.690 -8.413 1.00 98.06 105 TRP A CA 1
ATOM 842 C C . TRP A 1 105 ? -3.970 -8.893 -8.925 1.00 98.06 105 TRP A C 1
ATOM 844 O O . TRP A 1 105 ? -4.829 -9.293 -8.134 1.00 98.06 105 TRP A O 1
ATOM 854 N N . ASP A 1 106 ? -4.217 -8.694 -10.223 1.00 97.88 106 ASP A N 1
ATOM 855 C CA . ASP A 1 106 ? -5.497 -9.011 -10.866 1.00 97.88 106 ASP A CA 1
ATOM 856 C C . ASP A 1 106 ? -5.807 -10.518 -10.754 1.00 97.88 106 ASP A C 1
ATOM 858 O O . ASP A 1 106 ? -6.919 -10.901 -10.385 1.00 97.88 106 ASP A O 1
ATOM 862 N N . GLU A 1 107 ? -4.821 -11.385 -11.014 1.00 97.56 107 GLU A N 1
ATOM 863 C CA . GLU A 1 107 ? -4.944 -12.849 -10.905 1.00 97.56 107 GLU A CA 1
ATOM 864 C C . GLU A 1 107 ? -5.203 -13.316 -9.463 1.00 97.56 107 GLU A C 1
ATOM 866 O O . GLU A 1 107 ? -5.955 -14.267 -9.244 1.00 97.56 107 GLU A O 1
ATOM 871 N N . MET A 1 108 ? -4.644 -12.615 -8.473 1.00 94.88 108 MET A N 1
ATOM 872 C CA . MET A 1 108 ? -4.933 -12.828 -7.048 1.00 94.88 108 MET A CA 1
ATOM 873 C C . MET A 1 108 ? -6.316 -12.302 -6.626 1.00 94.88 108 MET A C 1
ATOM 875 O O . MET A 1 108 ? -6.767 -12.580 -5.515 1.00 94.88 108 MET A O 1
ATOM 879 N N . GLY A 1 109 ? -6.992 -11.517 -7.471 1.00 93.69 109 GLY A N 1
ATOM 880 C CA . GLY A 1 109 ? -8.251 -10.852 -7.131 1.00 93.69 109 GLY A CA 1
ATOM 881 C C . GLY A 1 109 ? -8.091 -9.707 -6.125 1.00 93.69 109 GLY A C 1
ATOM 882 O O . GLY A 1 109 ? -9.050 -9.357 -5.432 1.00 93.69 109 GLY A O 1
ATOM 883 N N . LEU A 1 110 ? -6.894 -9.120 -6.016 1.00 94.38 110 LEU A N 1
ATOM 884 C CA . LEU A 1 110 ? -6.650 -7.987 -5.127 1.00 94.38 110 LEU A CA 1
ATOM 885 C C . LEU A 1 110 ? -7.237 -6.709 -5.718 1.00 94.38 110 LEU A C 1
ATOM 887 O O . LEU A 1 110 ? -7.065 -6.391 -6.889 1.00 94.38 110 LEU A O 1
ATOM 891 N N . LYS A 1 111 ? -7.901 -5.906 -4.888 1.00 93.25 111 LYS A N 1
ATOM 892 C CA . LYS A 1 111 ? -8.355 -4.580 -5.309 1.00 93.25 111 LYS A CA 1
ATOM 893 C C . LYS A 1 111 ? -7.169 -3.613 -5.326 1.00 93.25 111 LYS A C 1
ATOM 895 O O . LYS A 1 111 ? -6.668 -3.239 -4.268 1.00 93.25 111 LYS A O 1
ATOM 900 N N . HIS A 1 112 ? -6.777 -3.144 -6.507 1.00 96.00 112 HIS A N 1
ATOM 901 C CA . HIS A 1 112 ? -5.709 -2.153 -6.674 1.00 96.00 112 HIS A CA 1
ATOM 902 C C . HIS A 1 112 ? -6.052 -1.082 -7.713 1.00 96.00 112 HIS A C 1
ATOM 904 O O . HIS A 1 112 ? -7.016 -1.189 -8.469 1.00 96.00 112 HIS A O 1
ATOM 910 N N . GLN A 1 113 ? -5.243 -0.022 -7.736 1.00 96.50 113 GLN A N 1
ATOM 911 C CA . GLN A 1 113 ? -5.204 0.954 -8.820 1.00 96.50 113 GLN A CA 1
ATOM 912 C C . GLN A 1 113 ? -3.825 0.916 -9.482 1.00 96.50 113 GLN A C 1
ATOM 914 O O . GLN A 1 113 ? -2.794 0.886 -8.803 1.00 96.50 113 GLN A O 1
ATOM 919 N N . THR A 1 114 ? -3.794 0.961 -10.812 1.00 97.62 114 THR A N 1
ATOM 920 C CA . THR A 1 114 ? -2.546 1.085 -11.562 1.00 97.62 114 THR A CA 1
ATOM 921 C C . THR A 1 114 ? -2.693 2.085 -12.700 1.00 97.62 114 THR A C 1
ATOM 923 O O . THR A 1 114 ? -3.565 1.928 -13.549 1.00 97.62 114 THR A O 1
ATOM 926 N N . ASP A 1 115 ? -1.835 3.108 -12.713 1.00 97.12 115 ASP A N 1
ATOM 927 C CA . ASP A 1 115 ? -1.885 4.188 -13.704 1.00 97.12 115 ASP A CA 1
ATOM 928 C C . ASP A 1 115 ? -0.629 4.180 -14.590 1.00 97.12 115 ASP A C 1
ATOM 930 O O . ASP A 1 115 ? 0.493 4.118 -14.076 1.00 97.12 115 ASP A O 1
ATOM 934 N N . TYR A 1 116 ? -0.805 4.366 -15.905 1.00 97.75 116 TYR A N 1
ATOM 935 C CA . TYR A 1 116 ? 0.295 4.494 -16.874 1.00 97.75 116 TYR A CA 1
ATOM 936 C C . TYR A 1 116 ? 0.272 5.838 -17.624 1.00 97.75 116 TYR A C 1
ATOM 938 O O . TYR A 1 116 ? -0.183 5.891 -18.767 1.00 97.75 116 TYR A O 1
ATOM 946 N N . PRO A 1 117 ? 0.697 6.954 -16.998 1.00 96.56 117 PRO A N 1
ATOM 947 C CA . PRO A 1 117 ? 0.610 8.274 -17.618 1.00 96.56 117 PRO A CA 1
ATOM 948 C C . PRO A 1 117 ? 1.504 8.410 -18.857 1.00 96.56 117 PRO A C 1
ATOM 950 O O . PRO A 1 117 ? 2.702 8.117 -18.808 1.00 96.56 117 PRO A O 1
ATOM 953 N N . GLU A 1 118 ? 0.918 8.893 -19.952 1.00 96.69 118 GLU A N 1
ATOM 954 C CA . GLU A 1 118 ? 1.602 9.068 -21.236 1.00 96.69 118 GLU A CA 1
ATOM 955 C C . GLU A 1 118 ? 2.653 10.188 -21.186 1.00 96.69 118 GLU A C 1
ATOM 957 O O . GLU A 1 118 ? 2.434 11.229 -20.562 1.00 96.69 118 GLU A O 1
ATOM 962 N N . GLY A 1 119 ? 3.797 9.986 -21.845 1.00 96.19 119 GLY A N 1
ATOM 963 C CA . GLY A 1 119 ? 4.840 11.012 -21.989 1.00 96.19 119 GLY A CA 1
ATOM 964 C C . GLY A 1 119 ? 5.746 11.195 -20.767 1.00 96.19 119 GLY A C 1
ATOM 965 O O . GLY A 1 119 ? 6.511 12.158 -20.685 1.00 96.19 119 GLY A O 1
ATOM 966 N N . TYR A 1 120 ? 5.645 10.302 -19.781 1.00 96.62 120 TYR A N 1
ATOM 967 C CA . TYR A 1 120 ? 6.478 10.339 -18.584 1.00 96.62 120 TYR A CA 1
ATOM 968 C C . TYR A 1 120 ? 7.526 9.228 -18.609 1.00 96.62 120 TYR A C 1
ATOM 970 O O . TYR A 1 120 ? 7.204 8.059 -18.800 1.00 96.62 120 TYR A O 1
ATOM 978 N N . ALA A 1 121 ? 8.777 9.614 -18.365 1.00 96.94 121 ALA A N 1
ATOM 979 C CA . ALA A 1 121 ? 9.912 8.711 -18.214 1.00 96.94 121 ALA A CA 1
ATOM 980 C C . ALA A 1 121 ? 10.323 8.551 -16.737 1.00 96.94 121 ALA A C 1
ATOM 982 O O . ALA A 1 121 ? 9.744 9.157 -15.830 1.00 96.94 121 ALA A O 1
ATOM 983 N N . HIS A 1 122 ? 11.383 7.780 -16.505 1.00 97.31 122 HIS A N 1
ATOM 984 C CA . HIS A 1 122 ? 11.919 7.454 -15.184 1.00 97.31 122 HIS A CA 1
ATOM 985 C C . HIS A 1 122 ? 12.659 8.641 -14.530 1.00 97.31 122 HIS A C 1
ATOM 987 O O . HIS A 1 122 ? 13.887 8.743 -14.574 1.00 97.31 122 HIS A O 1
ATOM 993 N N . ASN A 1 123 ? 11.920 9.616 -13.989 1.00 95.56 123 ASN A N 1
ATOM 994 C CA . ASN A 1 123 ? 12.514 10.832 -13.431 1.00 95.56 123 ASN A CA 1
ATOM 995 C C . ASN A 1 123 ? 11.693 11.499 -12.311 1.00 95.56 123 ASN A C 1
ATOM 997 O O . ASN A 1 123 ? 10.495 11.283 -12.135 1.00 95.56 123 ASN A O 1
ATOM 1001 N N . TYR A 1 124 ? 12.346 12.419 -11.597 1.00 93.12 124 TYR A N 1
ATOM 1002 C CA . TYR A 1 124 ? 11.768 13.132 -10.453 1.00 93.12 124 TYR A CA 1
ATOM 1003 C C . TYR A 1 124 ? 10.524 13.977 -10.784 1.00 93.12 124 TYR A C 1
ATOM 1005 O O . TYR A 1 124 ? 9.678 14.187 -9.910 1.00 93.12 124 TYR A O 1
ATOM 1013 N N . LYS A 1 125 ? 10.391 14.489 -12.021 1.00 92.44 125 LYS A N 1
ATOM 1014 C CA . LYS A 1 125 ? 9.229 15.308 -12.413 1.00 92.44 125 LYS A CA 1
ATOM 1015 C C . LYS A 1 125 ? 7.962 14.462 -12.443 1.00 92.44 125 LYS A C 1
ATOM 1017 O O . LYS A 1 125 ? 6.905 14.956 -12.045 1.00 92.44 125 LYS A O 1
ATOM 1022 N N . PHE A 1 126 ? 8.087 13.210 -12.877 1.00 94.69 126 PHE A N 1
ATOM 1023 C CA . PHE A 1 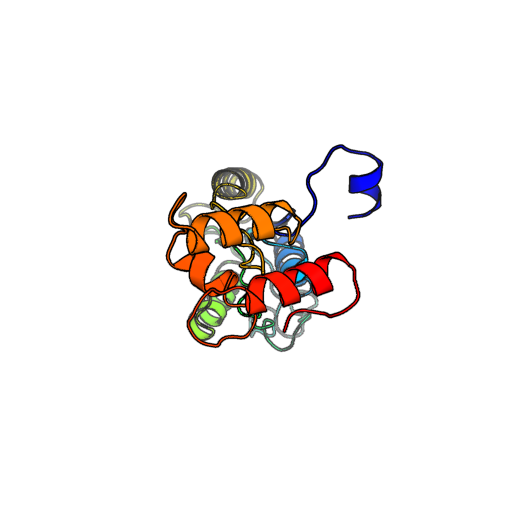126 ? 7.020 12.222 -12.818 1.00 94.69 126 PHE A CA 1
ATOM 1024 C C . PHE A 1 126 ? 6.707 11.834 -11.367 1.00 94.69 126 PHE A C 1
ATOM 1026 O O . PHE A 1 126 ? 5.573 11.992 -10.909 1.00 94.69 126 PHE A O 1
ATOM 1033 N N . TRP A 1 127 ? 7.717 11.420 -10.596 1.00 95.25 127 TRP A N 1
ATOM 1034 C CA . TRP A 1 127 ? 7.516 10.915 -9.230 1.00 95.25 127 TRP A CA 1
ATOM 1035 C C . TRP A 1 127 ? 6.877 11.927 -8.279 1.00 95.25 127 TRP A C 1
ATOM 1037 O O . TRP A 1 127 ? 6.048 11.558 -7.449 1.00 95.25 127 TRP A O 1
ATOM 1047 N N . ARG A 1 128 ? 7.185 13.222 -8.428 1.00 94.44 128 ARG A N 1
ATOM 1048 C CA . ARG A 1 128 ? 6.544 14.283 -7.635 1.00 94.44 128 ARG A CA 1
ATOM 1049 C C . ARG A 1 128 ? 5.021 14.299 -7.808 1.00 94.44 128 ARG A C 1
ATOM 1051 O O . ARG A 1 128 ? 4.295 14.548 -6.848 1.00 94.44 128 ARG A O 1
ATOM 1058 N N . GLN A 1 129 ? 4.537 14.050 -9.021 1.00 93.19 129 GLN A N 1
ATOM 1059 C CA . GLN A 1 129 ? 3.103 14.013 -9.317 1.00 93.19 129 GLN A CA 1
ATOM 1060 C C . GLN A 1 129 ? 2.474 12.714 -8.810 1.00 93.19 129 GLN A C 1
ATOM 1062 O O . GLN A 1 129 ? 1.378 12.746 -8.255 1.00 93.19 129 GLN A O 1
ATOM 1067 N N . CYS A 1 130 ? 3.198 11.596 -8.919 1.00 95.12 130 CYS A N 1
ATOM 1068 C CA . CYS A 1 130 ? 2.790 10.308 -8.356 1.00 95.12 130 CYS A CA 1
ATOM 1069 C C . CYS A 1 130 ? 2.548 10.417 -6.849 1.00 95.12 130 CYS A C 1
ATOM 1071 O O . CYS A 1 130 ? 1.482 10.042 -6.366 1.00 95.12 130 CYS A O 1
ATOM 1073 N N . PHE A 1 131 ? 3.500 11.013 -6.126 1.00 95.75 131 PHE A N 1
ATOM 1074 C CA . PHE A 1 131 ? 3.401 11.203 -4.683 1.00 95.75 131 PHE A CA 1
ATOM 1075 C C . PHE A 1 131 ? 2.215 12.092 -4.293 1.00 95.75 131 PHE A C 1
ATOM 1077 O O . PHE A 1 131 ? 1.446 11.737 -3.403 1.00 95.75 131 PHE A O 1
ATOM 1084 N N . TYR A 1 132 ? 2.007 13.207 -5.003 1.00 94.31 132 TYR A N 1
ATOM 1085 C CA . TYR A 1 132 ? 0.835 14.061 -4.796 1.00 94.31 132 TYR A CA 1
ATOM 1086 C C . TYR A 1 132 ? -0.481 13.293 -5.008 1.00 94.31 132 TYR A C 1
ATOM 1088 O O . TYR A 1 132 ? -1.382 13.355 -4.172 1.00 94.31 132 TYR A O 1
ATOM 1096 N N . ASN A 1 133 ? -0.586 12.538 -6.104 1.00 91.75 133 ASN A N 1
ATOM 1097 C CA . ASN A 1 133 ? -1.788 11.776 -6.446 1.00 91.75 133 ASN A CA 1
ATOM 1098 C C . ASN A 1 133 ? -2.064 10.622 -5.476 1.00 91.75 133 ASN A C 1
ATOM 1100 O O . ASN A 1 133 ? -3.232 10.316 -5.227 1.00 91.75 133 ASN A O 1
ATOM 1104 N N . TYR A 1 134 ? -1.013 10.002 -4.937 1.00 94.94 134 TYR A N 1
ATOM 1105 C CA . TYR A 1 134 ? -1.112 8.990 -3.891 1.00 94.94 134 TYR A CA 1
ATOM 1106 C C . TYR A 1 134 ? -1.656 9.603 -2.597 1.00 94.94 134 TYR A C 1
ATOM 1108 O O . TYR A 1 134 ? -2.715 9.193 -2.127 1.00 94.94 134 TYR A O 1
ATOM 1116 N N . LEU A 1 135 ? -1.021 10.671 -2.097 1.00 94.00 135 LEU A N 1
ATOM 1117 C CA . LEU A 1 135 ? -1.425 11.333 -0.851 1.00 94.00 135 LEU A CA 1
ATOM 1118 C C . LEU A 1 135 ? -2.859 11.871 -0.870 1.00 94.00 135 LEU A C 1
ATOM 1120 O O . LEU A 1 135 ? -3.496 11.922 0.174 1.00 94.00 135 LEU A O 1
ATOM 1124 N N . ARG A 1 136 ? -3.396 12.251 -2.036 1.00 92.75 136 ARG A N 1
ATOM 1125 C CA . ARG A 1 136 ? -4.802 12.676 -2.150 1.00 92.75 136 ARG A CA 1
ATOM 1126 C C . ARG A 1 136 ? -5.822 11.565 -1.885 1.00 92.75 136 ARG A C 1
ATOM 1128 O O . ARG A 1 136 ? -7.001 11.875 -1.759 1.00 92.75 136 ARG A O 1
ATOM 1135 N N . ARG A 1 137 ? -5.398 10.302 -1.872 1.00 90.38 137 ARG A N 1
ATOM 1136 C CA . ARG A 1 137 ? -6.254 9.123 -1.671 1.00 90.38 137 ARG A CA 1
ATOM 1137 C C . ARG A 1 137 ? -5.901 8.378 -0.382 1.00 90.38 137 ARG A C 1
ATOM 1139 O O . ARG A 1 137 ? -6.779 7.788 0.245 1.00 90.38 137 ARG A O 1
ATOM 1146 N N . THR A 1 138 ? -4.650 8.456 0.059 1.00 92.38 138 THR A N 1
ATOM 1147 C CA . THR A 1 138 ? -4.209 7.933 1.356 1.00 92.38 138 THR A CA 1
ATOM 1148 C C . THR A 1 138 ? -4.950 8.619 2.506 1.00 92.38 138 THR A C 1
ATOM 1150 O O . THR A 1 1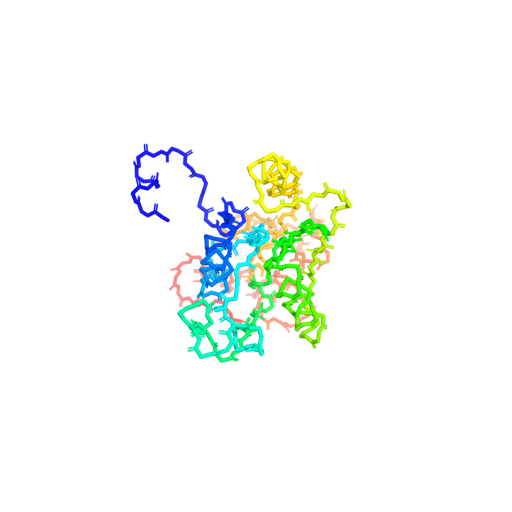38 ? -5.133 9.833 2.493 1.00 92.38 138 THR A O 1
ATOM 1153 N N . PHE A 1 139 ? -5.389 7.843 3.500 1.00 90.62 139 PHE A N 1
ATOM 1154 C CA . PHE A 1 139 ? -6.145 8.319 4.673 1.00 90.62 139 PHE A CA 1
ATOM 1155 C C . PHE A 1 139 ? -7.509 8.958 4.360 1.00 90.62 139 PHE A C 1
ATOM 1157 O O . PHE A 1 139 ? -8.088 9.621 5.218 1.00 90.62 139 PHE A O 1
ATOM 1164 N N . THR A 1 140 ? -8.032 8.773 3.141 1.00 81.25 140 THR A N 1
ATOM 1165 C CA . THR A 1 140 ? -9.356 9.290 2.741 1.00 81.25 140 THR A CA 1
ATOM 1166 C C . THR A 1 140 ? -10.446 8.227 2.714 1.00 81.25 140 THR A C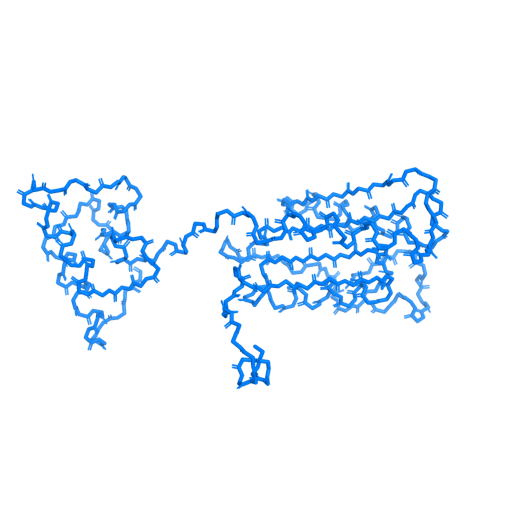 1
ATOM 1168 O O . THR A 1 140 ? -11.628 8.568 2.740 1.00 81.25 140 THR A O 1
ATOM 1171 N N . VAL A 1 141 ? -10.067 6.945 2.673 1.00 62.56 141 VAL A N 1
ATOM 1172 C CA . VAL A 1 141 ? -11.017 5.841 2.812 1.00 62.56 141 VAL A CA 1
ATOM 1173 C C . VAL A 1 141 ? -11.523 5.882 4.254 1.00 62.56 141 VAL A C 1
ATOM 1175 O O . VAL A 1 141 ? -10.691 5.803 5.161 1.00 62.56 141 VAL A O 1
ATOM 1178 N N . PRO A 1 142 ? -12.841 6.026 4.498 1.00 55.59 142 PRO A N 1
ATOM 1179 C CA . PRO A 1 142 ? -13.386 5.840 5.830 1.00 55.59 142 PRO A CA 1
ATOM 1180 C C . PRO A 1 142 ? -13.057 4.407 6.218 1.00 55.59 142 PRO A C 1
ATOM 1182 O O . PRO A 1 142 ? -13.641 3.464 5.680 1.00 55.59 142 PRO A O 1
ATOM 1185 N N . VAL A 1 143 ? -12.053 4.239 7.073 1.00 53.72 143 VAL A N 1
ATOM 1186 C CA . VAL A 1 143 ? -11.762 2.937 7.646 1.00 53.72 143 VAL A CA 1
ATOM 1187 C C . VAL A 1 143 ? -12.978 2.607 8.484 1.00 53.72 143 VAL A C 1
ATOM 1189 O O . VAL A 1 143 ? -13.234 3.258 9.494 1.00 53.72 143 VAL A O 1
ATOM 1192 N N . GLN A 1 144 ? -13.776 1.657 7.999 1.00 48.38 144 GLN A N 1
ATOM 1193 C CA . GLN A 1 144 ? -14.751 0.999 8.848 1.00 48.38 144 GLN A CA 1
ATOM 1194 C C . GLN A 1 144 ? -13.923 0.425 10.000 1.00 48.38 144 GLN A C 1
ATOM 1196 O O . GLN A 1 144 ? -12.989 -0.333 9.711 1.00 48.38 144 GLN A O 1
ATOM 1201 N N . PRO A 1 145 ? -14.167 0.834 11.257 1.00 49.81 145 PRO A N 1
ATOM 1202 C CA . PRO A 1 145 ? -13.470 0.243 12.384 1.00 49.81 145 PRO A CA 1
ATOM 1203 C C . PRO A 1 145 ? -13.548 -1.273 12.235 1.00 49.81 145 PRO A C 1
ATOM 1205 O O . PRO A 1 145 ? -14.597 -1.800 11.845 1.00 49.81 145 PRO A O 1
ATOM 1208 N N . LYS A 1 146 ? -12.422 -1.961 12.468 1.00 57.50 146 LYS A N 1
ATOM 1209 C CA . LYS A 1 146 ? -12.392 -3.424 12.489 1.00 57.50 146 LYS A CA 1
ATOM 1210 C C . LYS A 1 146 ? -13.578 -3.871 13.329 1.00 57.50 146 LYS A C 1
ATOM 1212 O O . LYS A 1 146 ? -13.707 -3.448 14.476 1.00 57.50 146 LYS A O 1
ATOM 1217 N N . ALA A 1 147 ? -14.462 -4.646 12.712 1.00 68.25 147 ALA A N 1
ATOM 1218 C CA . ALA A 1 147 ? -15.713 -5.053 13.315 1.00 68.25 147 ALA A CA 1
ATOM 1219 C C . ALA A 1 147 ? -15.364 -5.967 14.501 1.00 68.25 147 ALA A C 1
ATOM 1221 O O . ALA A 1 147 ? -15.069 -7.149 14.327 1.00 68.25 147 ALA A O 1
ATOM 1222 N N . THR A 1 148 ? -15.259 -5.381 15.693 1.00 85.19 148 THR A N 1
ATOM 1223 C CA . THR A 1 148 ? -14.759 -6.075 16.877 1.00 85.19 148 THR A CA 1
ATOM 1224 C C . THR A 1 148 ? -15.939 -6.755 17.544 1.00 85.19 148 THR A C 1
ATOM 1226 O O . THR A 1 148 ? -16.936 -6.116 17.861 1.00 85.19 148 THR A O 1
ATOM 1229 N N . LEU A 1 149 ? -15.871 -8.076 17.717 1.00 89.06 149 LEU A N 1
ATOM 1230 C CA . LEU A 1 149 ? -16.937 -8.813 18.391 1.00 89.06 149 LEU A CA 1
ATOM 1231 C C . LEU A 1 149 ? -17.097 -8.251 19.811 1.00 89.06 149 LEU A C 1
ATOM 1233 O O . LEU A 1 149 ? -16.139 -8.245 20.581 1.00 89.06 149 LEU A O 1
ATOM 1237 N N . GLY A 1 150 ? -18.290 -7.764 20.136 1.00 91.12 150 GLY A N 1
ATOM 1238 C CA . GLY A 1 150 ? -18.594 -7.045 21.371 1.00 91.12 150 GLY A CA 1
ATOM 1239 C C . GLY A 1 150 ? -18.618 -5.518 21.254 1.00 91.12 150 GLY A C 1
ATOM 1240 O O . GLY A 1 150 ? -19.159 -4.895 22.161 1.00 91.12 150 GLY A O 1
ATOM 1241 N N . ASP A 1 151 ? -18.116 -4.929 20.164 1.00 91.88 151 ASP A N 1
ATOM 1242 C CA . ASP A 1 151 ? -18.155 -3.483 19.894 1.00 91.88 151 ASP A CA 1
ATOM 1243 C C . ASP A 1 151 ? -19.515 -3.101 19.286 1.00 91.88 151 ASP A C 1
ATOM 1245 O O . ASP A 1 151 ? -19.724 -3.078 18.069 1.00 91.88 151 ASP A O 1
ATOM 1249 N N . ALA A 1 152 ? -20.492 -2.879 20.162 1.00 91.50 152 ALA A N 1
ATOM 1250 C CA . ALA A 1 152 ? -21.833 -2.446 19.781 1.00 91.50 152 ALA A CA 1
ATOM 1251 C C . ALA A 1 152 ? -21.887 -0.946 19.458 1.00 91.50 152 ALA A C 1
ATOM 1253 O O . ALA A 1 152 ? -22.844 -0.495 18.822 1.00 91.50 152 ALA A O 1
ATOM 1254 N N . SER A 1 153 ? -20.901 -0.177 19.921 1.00 88.69 153 SER A N 1
ATOM 1255 C CA . SER A 1 153 ? -20.809 1.264 19.705 1.00 88.69 153 SER A CA 1
ATOM 1256 C C . SER A 1 153 ? -20.197 1.633 18.351 1.00 88.69 153 SER A C 1
ATOM 1258 O O . SER A 1 153 ? -20.552 2.666 17.776 1.00 88.69 153 SER A O 1
ATOM 1260 N N . GLY A 1 154 ? -19.356 0.755 17.805 1.00 81.00 154 GLY A N 1
ATOM 1261 C CA . GLY A 1 154 ? -18.592 0.956 16.582 1.00 81.00 154 GLY A CA 1
ATOM 1262 C C . GLY A 1 154 ? -17.418 1.917 16.760 1.00 81.00 154 GLY A C 1
ATOM 1263 O O . GLY A 1 154 ? -17.009 2.546 15.781 1.00 81.00 154 GLY A O 1
ATOM 1264 N N . ASP A 1 155 ? -16.917 2.095 17.984 1.00 79.62 155 ASP A N 1
ATOM 1265 C CA . ASP A 1 155 ? -15.788 2.986 18.269 1.00 79.62 155 ASP A CA 1
ATOM 1266 C C . ASP A 1 155 ? -14.416 2.290 18.173 1.00 79.62 155 ASP A C 1
ATOM 1268 O O . ASP A 1 155 ? -13.375 2.952 18.234 1.00 79.62 155 ASP A O 1
ATOM 1272 N N . GLY A 1 156 ? -14.413 0.976 17.925 1.00 78.94 156 GLY A N 1
ATOM 1273 C CA . GLY A 1 156 ? -13.234 0.131 17.782 1.00 78.94 156 GLY A CA 1
ATOM 1274 C C . GLY A 1 156 ? -12.758 -0.511 19.088 1.00 78.94 156 GLY A C 1
ATOM 1275 O O . GLY A 1 156 ? -11.832 -1.326 19.044 1.00 78.94 156 GLY A O 1
ATOM 1276 N N . GLY A 1 157 ? -13.349 -0.163 20.235 1.00 84.94 157 GLY A N 1
ATOM 1277 C CA . GLY A 1 157 ? -13.089 -0.763 21.542 1.00 84.94 157 GLY A CA 1
ATOM 1278 C C . GLY A 1 157 ? -14.195 -1.727 21.979 1.00 84.94 157 GLY A C 1
ATOM 1279 O O . GLY A 1 157 ? -15.279 -1.749 21.419 1.00 84.94 157 GLY A O 1
ATOM 1280 N N . VAL A 1 158 ? -13.909 -2.553 22.993 1.00 92.31 158 VAL A N 1
ATOM 1281 C CA . VAL A 1 158 ? -14.950 -3.303 23.717 1.00 92.31 158 VAL A CA 1
ATOM 1282 C C . VAL A 1 158 ? -14.908 -2.874 25.175 1.00 92.31 158 VAL A C 1
ATOM 1284 O O . VAL A 1 158 ? -14.013 -3.283 25.921 1.00 92.31 158 VAL A O 1
ATOM 1287 N N . ASP A 1 159 ? -15.854 -2.032 25.580 1.00 94.06 159 ASP A N 1
ATOM 1288 C CA . ASP A 1 159 ? -15.938 -1.447 26.912 1.00 94.06 159 ASP A CA 1
ATOM 1289 C C . ASP A 1 159 ? -17.381 -1.296 27.449 1.00 94.06 159 ASP A C 1
ATOM 1291 O O . ASP A 1 159 ? -18.353 -1.899 26.986 1.00 94.06 159 ASP A O 1
ATOM 1295 N N . VAL A 1 160 ? -17.529 -0.574 28.564 1.00 95.88 160 VAL A N 1
ATOM 1296 C CA . VAL A 1 160 ? -18.822 -0.410 29.252 1.00 95.88 160 VAL A CA 1
ATOM 1297 C C . VAL A 1 160 ? -19.855 0.370 28.428 1.00 95.88 160 VAL A C 1
ATOM 1299 O O . VAL A 1 160 ? -21.060 0.276 28.698 1.00 95.88 160 VAL A O 1
ATOM 1302 N N . THR A 1 161 ? -19.403 1.129 27.433 1.00 95.25 161 THR A N 1
ATOM 1303 C CA . THR A 1 161 ? -20.236 1.833 26.460 1.00 95.25 161 THR A CA 1
ATOM 1304 C C . THR A 1 161 ? -21.009 0.824 25.622 1.00 95.25 161 THR A C 1
ATOM 1306 O O . THR A 1 161 ? -22.231 0.954 25.507 1.00 95.25 161 THR A O 1
ATOM 1309 N N . ASP A 1 162 ? -20.364 -0.255 25.170 1.00 95.56 162 ASP A N 1
ATOM 1310 C CA . ASP A 1 162 ? -21.015 -1.315 24.396 1.00 95.56 162 ASP A CA 1
ATOM 1311 C C . ASP A 1 162 ? -22.108 -2.008 25.195 1.00 95.56 162 ASP A C 1
ATOM 1313 O O . ASP A 1 162 ? -23.237 -2.139 24.725 1.00 95.56 162 ASP A O 1
ATOM 1317 N N . ILE A 1 163 ? -21.824 -2.357 26.454 1.00 96.75 163 ILE A N 1
ATOM 1318 C CA . ILE A 1 163 ? -22.827 -2.922 27.369 1.00 96.75 163 ILE A CA 1
ATOM 1319 C C . ILE A 1 163 ? -24.035 -1.991 27.492 1.00 96.75 163 ILE A C 1
ATOM 1321 O O . ILE A 1 163 ? -25.183 -2.445 27.499 1.00 96.75 163 ILE A O 1
ATOM 1325 N N . SER A 1 164 ? -23.786 -0.687 27.609 1.00 96.50 164 SER A N 1
ATOM 1326 C CA . SER A 1 164 ? -24.844 0.310 27.755 1.00 96.50 164 SER A CA 1
ATOM 1327 C C . SER A 1 164 ? -25.710 0.387 26.496 1.00 96.50 164 SER A C 1
ATOM 1329 O O . SER A 1 164 ? -26.940 0.424 26.605 1.00 96.50 164 SER A O 1
ATOM 1331 N N . MET A 1 165 ? -25.097 0.332 25.311 1.00 95.44 165 MET A N 1
ATOM 1332 C CA . MET A 1 165 ? -25.810 0.319 24.032 1.00 95.44 165 MET A CA 1
ATOM 1333 C C . MET A 1 165 ? -26.588 -0.984 23.811 1.00 95.44 165 MET A C 1
ATOM 1335 O O . MET A 1 165 ? -27.771 -0.934 23.465 1.00 95.44 165 MET A O 1
ATOM 1339 N N . MET A 1 166 ? -25.986 -2.140 24.110 1.00 96.75 166 MET A N 1
ATOM 1340 C CA . MET A 1 166 ? -26.659 -3.444 24.088 1.00 96.75 166 MET A CA 1
ATOM 1341 C C . MET A 1 166 ? -27.889 -3.448 25.005 1.00 96.75 166 MET A C 1
ATOM 1343 O O . MET A 1 166 ? -28.985 -3.841 24.602 1.00 96.75 166 MET A O 1
ATOM 1347 N N . ALA A 1 167 ? -27.742 -2.952 26.238 1.00 96.88 167 ALA A N 1
ATOM 1348 C CA . ALA A 1 167 ? -28.832 -2.894 27.208 1.00 96.88 167 ALA A CA 1
ATOM 1349 C C . ALA A 1 167 ? -29.952 -1.939 26.772 1.00 96.88 167 ALA A C 1
ATOM 1351 O O . ALA A 1 167 ? -31.131 -2.241 26.975 1.00 96.88 167 ALA A O 1
ATOM 1352 N N . ALA A 1 168 ? -29.605 -0.793 26.179 1.00 96.50 168 ALA A N 1
ATOM 1353 C CA . ALA A 1 168 ? -30.578 0.151 25.640 1.00 96.50 168 ALA A CA 1
ATOM 1354 C C . ALA A 1 168 ? -31.373 -0.456 24.474 1.00 96.50 168 ALA A C 1
ATOM 1356 O O . ALA A 1 168 ? -32.585 -0.240 24.399 1.00 96.50 168 ALA A O 1
ATOM 1357 N N . HIS A 1 169 ? -30.727 -1.262 23.626 1.00 94.50 169 HIS A N 1
ATOM 1358 C CA . HIS A 1 169 ? -31.386 -2.011 22.558 1.00 94.50 169 HIS A CA 1
ATOM 1359 C C . HIS A 1 169 ? -32.361 -3.054 23.080 1.00 94.50 169 HIS A C 1
ATOM 1361 O O . HIS A 1 169 ? -33.530 -3.041 22.703 1.00 94.50 169 HIS A O 1
ATOM 1367 N N . ILE A 1 170 ? -31.915 -3.904 24.007 1.00 95.69 170 ILE A N 1
ATOM 1368 C CA . ILE A 1 170 ? -32.757 -4.948 24.609 1.00 95.69 170 ILE A CA 1
ATOM 1369 C C . ILE A 1 170 ? -33.987 -4.338 25.297 1.00 95.69 170 ILE A C 1
ATOM 1371 O O . ILE A 1 170 ? -35.074 -4.912 25.262 1.00 95.69 170 ILE A O 1
ATOM 1375 N N . LYS A 1 171 ? -33.839 -3.153 25.903 1.00 94.94 171 LYS A N 1
ATOM 1376 C CA . LYS A 1 171 ? -34.942 -2.408 26.533 1.00 94.94 171 LYS A CA 1
ATOM 1377 C C . LYS A 1 171 ? -35.829 -1.642 25.542 1.00 94.94 171 LYS A C 1
ATOM 1379 O O . LYS A 1 171 ? -36.794 -1.020 25.978 1.00 94.94 171 LYS A O 1
ATOM 1384 N N . GLY A 1 172 ? -35.506 -1.640 24.248 1.00 92.50 172 GLY A N 1
ATOM 1385 C CA . GLY A 1 172 ? -36.239 -0.896 23.220 1.00 92.50 172 GLY A CA 1
ATOM 1386 C C . GLY A 1 172 ? -36.095 0.626 23.320 1.00 92.50 172 GLY A C 1
ATOM 1387 O O . GLY A 1 172 ? -36.918 1.352 22.771 1.00 92.50 172 GLY A O 1
ATOM 1388 N N . ILE A 1 173 ? -35.076 1.119 24.030 1.00 94.19 173 ILE A N 1
ATOM 1389 C CA . ILE A 1 173 ? -34.831 2.555 24.228 1.00 94.19 173 ILE A CA 1
ATOM 1390 C C . ILE A 1 173 ? -34.081 3.133 23.021 1.00 94.19 173 ILE A C 1
ATOM 1392 O O . ILE A 1 173 ? -34.457 4.182 22.507 1.00 94.19 173 ILE A O 1
ATOM 1396 N N . HIS A 1 174 ? -33.045 2.434 22.545 1.00 88.69 174 HIS A N 1
ATOM 1397 C CA . HIS A 1 174 ? -32.261 2.822 21.369 1.00 88.69 174 HIS A CA 1
ATOM 1398 C C . HIS A 1 174 ? -31.989 1.614 20.480 1.00 88.69 174 HIS A C 1
ATOM 1400 O O . HIS A 1 174 ? -31.478 0.603 20.944 1.00 88.69 174 HIS A O 1
ATOM 1406 N N . SER A 1 175 ? -32.306 1.713 19.190 1.00 89.94 175 SER A N 1
ATOM 1407 C CA . SER A 1 175 ? -32.048 0.622 18.246 1.00 89.94 175 SER A CA 1
ATOM 1408 C C . SER A 1 175 ? -30.608 0.651 17.734 1.00 89.94 175 SER A C 1
ATOM 1410 O O . SER A 1 175 ? -30.123 1.710 17.342 1.00 89.94 175 SER A O 1
ATOM 1412 N N . LEU A 1 176 ? -29.949 -0.510 17.715 1.00 88.31 176 LEU A N 1
ATOM 1413 C CA . LEU A 1 176 ? -28.654 -0.705 17.071 1.00 88.31 176 LEU A CA 1
ATOM 1414 C C . LEU A 1 176 ? -28.840 -0.908 15.563 1.00 88.31 176 LEU A C 1
ATOM 1416 O O . LEU A 1 176 ? -29.907 -1.328 15.105 1.00 88.31 176 LEU A O 1
ATOM 1420 N N . THR A 1 177 ? -27.797 -0.614 14.788 1.00 86.69 177 THR A N 1
ATOM 1421 C CA . THR A 1 177 ? -27.749 -0.942 13.358 1.00 86.69 177 THR A CA 1
ATOM 1422 C C . THR A 1 177 ? -27.627 -2.455 13.157 1.00 86.69 177 THR A C 1
ATOM 1424 O O . THR A 1 177 ? -27.253 -3.189 14.070 1.00 86.69 177 THR A O 1
ATOM 1427 N N . ALA A 1 178 ? -27.905 -2.942 11.944 1.00 81.81 178 ALA A N 1
ATOM 1428 C CA . ALA A 1 178 ? -27.764 -4.366 11.630 1.00 81.81 178 ALA A CA 1
ATOM 1429 C C . ALA A 1 178 ? -26.330 -4.882 11.860 1.00 81.81 178 ALA A C 1
ATOM 1431 O O . ALA A 1 178 ? -26.156 -5.971 12.394 1.00 81.81 178 ALA A O 1
ATOM 1432 N N . SER A 1 179 ? -25.311 -4.086 11.520 1.00 81.06 179 SER A N 1
ATOM 1433 C CA . SER A 1 179 ? -23.907 -4.438 11.761 1.00 81.06 179 SER A CA 1
ATOM 1434 C C . SER A 1 179 ? -23.569 -4.488 13.252 1.00 81.06 179 SER A C 1
ATOM 1436 O O . SER A 1 179 ? -22.972 -5.460 13.703 1.00 81.06 179 SER A O 1
ATOM 1438 N N . ALA A 1 180 ? -24.010 -3.498 14.035 1.00 88.19 180 ALA A N 1
ATOM 1439 C CA . ALA A 1 180 ? -23.796 -3.484 15.481 1.00 88.19 180 ALA A CA 1
ATOM 1440 C C . ALA A 1 180 ? -24.519 -4.643 16.185 1.00 88.19 180 ALA A C 1
ATOM 1442 O O . ALA A 1 180 ? -24.003 -5.188 17.152 1.00 88.19 180 ALA A O 1
ATOM 1443 N N . LEU A 1 181 ? -25.679 -5.079 15.678 1.00 90.56 181 LEU A N 1
ATOM 1444 C CA . LEU A 1 181 ? -26.365 -6.271 16.186 1.00 90.56 181 LEU A CA 1
ATOM 1445 C C . LEU A 1 181 ? -25.571 -7.557 15.946 1.00 90.56 181 LEU A C 1
ATOM 1447 O O . LEU A 1 181 ? -25.554 -8.413 16.823 1.00 90.56 181 LEU A O 1
ATOM 1451 N N . MET A 1 182 ? -24.903 -7.684 14.797 1.00 88.69 182 MET A N 1
ATOM 1452 C CA . MET A 1 182 ? -24.050 -8.844 14.513 1.00 88.69 182 MET A CA 1
ATOM 1453 C C . MET A 1 182 ? -22.810 -8.876 15.412 1.00 88.69 182 MET A C 1
ATOM 1455 O O . MET A 1 182 ? -22.406 -9.949 15.841 1.00 88.69 182 MET A O 1
ATOM 1459 N N . LEU A 1 183 ? -22.224 -7.715 15.720 1.00 91.12 183 LEU A N 1
ATOM 1460 C CA . LEU A 1 183 ? -21.089 -7.626 16.644 1.00 91.12 183 LEU A CA 1
ATOM 1461 C C . LEU A 1 183 ? -21.498 -7.814 18.101 1.00 91.12 183 LEU A C 1
ATOM 1463 O O . LEU A 1 183 ? -20.726 -8.356 18.887 1.00 91.12 183 LEU A O 1
ATOM 1467 N N . ALA A 1 184 ? -22.702 -7.382 18.463 1.00 94.50 184 ALA A N 1
ATOM 1468 C CA . ALA A 1 184 ? -23.218 -7.517 19.813 1.00 94.50 184 ALA A CA 1
ATOM 1469 C C . ALA A 1 184 ? -23.700 -8.937 20.150 1.00 94.50 184 ALA A C 1
ATOM 1471 O O . ALA A 1 184 ? -23.756 -9.273 21.327 1.00 94.50 184 ALA A O 1
ATOM 1472 N N . ASP A 1 185 ? -24.030 -9.763 19.153 1.00 94.50 185 ASP A N 1
ATOM 1473 C CA . ASP A 1 185 ? -24.352 -11.193 19.296 1.00 94.50 185 ASP A CA 1
ATOM 1474 C C . ASP A 1 185 ? -23.066 -12.019 19.489 1.00 94.50 185 ASP A C 1
ATOM 1476 O O . ASP A 1 185 ? -22.625 -12.778 18.622 1.00 94.50 185 ASP A O 1
ATOM 1480 N N . VAL A 1 186 ? -22.408 -11.811 20.632 1.00 93.94 186 VAL A N 1
ATOM 1481 C CA . VAL A 1 186 ? -21.071 -12.350 20.924 1.00 93.94 186 VAL A CA 1
ATOM 1482 C C . VAL A 1 186 ? -21.064 -13.861 21.151 1.00 93.94 186 VAL A C 1
ATOM 1484 O O . VAL A 1 186 ? -20.000 -14.477 21.092 1.00 93.94 186 VAL A O 1
ATOM 1487 N N . ASP A 1 187 ? -22.224 -14.473 21.412 1.00 92.81 187 ASP A N 1
ATOM 1488 C CA . ASP A 1 187 ? -22.379 -15.931 21.446 1.00 92.81 187 ASP A CA 1
ATOM 1489 C C . ASP A 1 187 ? -22.859 -16.547 20.120 1.00 92.81 187 ASP A C 1
ATOM 1491 O O . ASP A 1 187 ? -22.924 -17.776 20.008 1.00 92.81 187 ASP A O 1
ATOM 1495 N N . ARG A 1 188 ? -23.115 -15.709 19.104 1.00 90.31 188 ARG A N 1
ATOM 1496 C CA . ARG A 1 188 ? -23.588 -16.084 17.763 1.00 90.31 188 ARG A CA 1
ATOM 1497 C C . ARG A 1 188 ? -24.904 -16.867 17.781 1.00 90.31 188 ARG A C 1
ATOM 1499 O O . ARG A 1 188 ? -25.137 -17.727 16.926 1.00 90.31 188 ARG A O 1
ATOM 1506 N N . SER A 1 189 ? -25.770 -16.603 18.757 1.00 91.88 189 SER A N 1
ATOM 1507 C CA . SER A 1 189 ? -27.093 -17.226 18.860 1.00 91.88 189 SER A CA 1
ATOM 1508 C C . SER A 1 189 ? -28.093 -16.698 17.823 1.00 91.88 189 SER A C 1
ATOM 1510 O O . SER A 1 189 ? -29.188 -17.253 17.670 1.00 91.88 189 SER A O 1
ATOM 1512 N N . GLY A 1 190 ? -27.734 -15.633 17.104 1.00 90.38 190 GLY A N 1
ATOM 1513 C CA . GLY A 1 190 ? -28.588 -14.890 16.188 1.00 90.38 190 GLY A CA 1
ATOM 1514 C C . GLY A 1 190 ? -29.483 -13.875 16.899 1.00 90.38 190 GLY A C 1
ATOM 1515 O O . GLY A 1 190 ? -30.415 -13.356 16.277 1.00 90.38 190 GLY A O 1
ATOM 1516 N N . LYS A 1 191 ? -29.274 -13.626 18.202 1.00 93.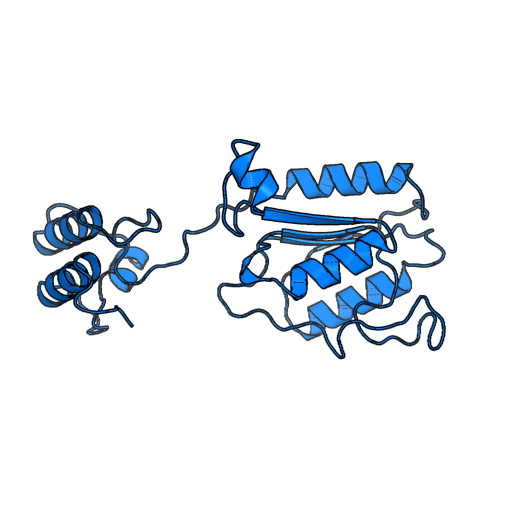00 191 LYS A N 1
ATOM 1517 C CA . LYS A 1 191 ? -30.119 -12.743 19.015 1.00 93.00 191 LYS A CA 1
ATOM 1518 C C . LYS A 1 191 ? -29.324 -12.046 20.112 1.00 93.00 191 LYS A C 1
ATOM 1520 O O . LYS A 1 191 ? -28.998 -12.667 21.115 1.00 93.00 191 LYS A O 1
ATOM 1525 N N . LEU A 1 192 ? -29.245 -10.720 20.034 1.00 95.12 192 LEU A N 1
ATOM 1526 C CA . LEU A 1 192 ? -28.736 -9.903 21.133 1.00 95.12 192 LEU A CA 1
ATOM 1527 C C . LEU A 1 192 ? -29.627 -10.008 22.386 1.00 95.12 192 LEU A C 1
ATOM 1529 O O . LEU A 1 192 ? -30.796 -9.607 22.373 1.00 95.12 192 LEU A O 1
ATOM 1533 N N . ASN A 1 193 ? -29.069 -10.516 23.485 1.00 96.06 193 ASN A N 1
ATOM 1534 C CA . ASN A 1 193 ? -29.749 -10.669 24.766 1.00 96.06 193 ASN A CA 1
ATOM 1535 C C . ASN A 1 193 ? -28.802 -10.488 25.979 1.00 96.06 193 ASN A C 1
ATOM 1537 O O . ASN A 1 193 ? -27.677 -10.006 25.873 1.00 96.06 193 ASN A O 1
ATOM 1541 N N . VAL A 1 194 ? -29.284 -10.796 27.189 1.00 96.06 194 VAL A N 1
ATOM 1542 C CA . VAL A 1 194 ? -28.516 -10.591 28.434 1.00 96.06 194 VAL A CA 1
ATOM 1543 C C . VAL A 1 194 ? -27.294 -11.506 28.562 1.00 96.06 194 VAL A C 1
ATOM 1545 O O . VAL A 1 194 ? -26.357 -11.152 29.280 1.00 96.06 194 VAL A O 1
ATOM 1548 N N . SER A 1 195 ? -27.283 -12.654 27.879 1.00 96.06 195 SER A N 1
ATOM 1549 C CA . SER A 1 195 ? -26.120 -13.542 27.806 1.00 96.06 195 SER A CA 1
ATOM 1550 C C . SER A 1 195 ? -24.950 -12.857 27.109 1.00 96.06 195 SER A C 1
ATOM 1552 O O . SER A 1 195 ? -23.830 -12.918 27.619 1.00 96.06 195 SER A O 1
ATOM 1554 N N . ASP A 1 196 ? -25.215 -12.129 26.024 1.00 97.25 196 ASP A N 1
ATOM 1555 C CA . ASP A 1 196 ? -24.196 -11.368 25.305 1.00 97.25 196 ASP A CA 1
ATOM 1556 C C . ASP A 1 196 ? -23.584 -10.288 26.189 1.00 97.25 196 ASP A C 1
ATOM 1558 O O . ASP A 1 196 ? -22.368 -10.218 26.341 1.00 97.25 196 ASP A O 1
ATOM 1562 N N . ILE A 1 197 ? -24.429 -9.522 26.891 1.00 96.75 197 ILE A N 1
ATOM 1563 C CA . ILE A 1 197 ? -23.970 -8.521 27.864 1.00 96.75 197 ILE A CA 1
ATOM 1564 C C . ILE A 1 197 ? -23.053 -9.156 28.916 1.00 96.75 197 ILE A C 1
ATOM 1566 O O . ILE A 1 197 ? -22.028 -8.576 29.278 1.00 96.75 197 ILE A O 1
ATOM 1570 N N . ALA A 1 198 ? -23.407 -10.337 29.427 1.00 96.38 198 ALA A N 1
ATOM 1571 C CA . ALA A 1 198 ? -22.605 -11.020 30.435 1.00 96.38 198 ALA A CA 1
ATOM 1572 C C . ALA A 1 198 ? -21.242 -11.472 29.884 1.00 96.38 198 ALA A C 1
ATOM 1574 O O . ALA A 1 198 ? -20.232 -11.365 30.586 1.00 96.38 198 ALA A O 1
ATOM 1575 N N . LEU A 1 199 ? -21.198 -11.948 28.639 1.00 96.31 199 LEU A N 1
ATOM 1576 C CA . LEU A 1 199 ? -19.967 -12.357 27.962 1.00 96.31 199 LEU A CA 1
ATOM 1577 C C . LEU A 1 199 ? -19.070 -11.158 27.644 1.00 96.31 199 LEU A C 1
ATOM 1579 O O . LEU A 1 199 ? -17.884 -11.196 27.975 1.00 96.31 199 LEU A O 1
ATOM 1583 N N . THR A 1 200 ? -19.634 -10.074 27.115 1.00 96.06 200 THR A N 1
ATOM 1584 C CA . THR A 1 200 ? -18.929 -8.808 26.877 1.00 96.06 200 THR A CA 1
ATOM 1585 C C . THR A 1 200 ? -18.383 -8.236 28.188 1.00 96.06 200 THR A C 1
ATOM 1587 O O . THR A 1 200 ? -17.211 -7.881 28.279 1.00 96.06 200 THR A O 1
ATOM 1590 N N . ALA A 1 201 ? -19.165 -8.263 29.274 1.00 96.50 201 ALA A N 1
ATOM 1591 C CA . ALA A 1 201 ? -18.697 -7.847 30.598 1.00 96.50 201 ALA A CA 1
ATOM 1592 C C . ALA A 1 201 ? -17.563 -8.726 31.146 1.00 96.50 201 ALA A C 1
ATOM 1594 O O . ALA A 1 201 ? -16.643 -8.219 31.793 1.00 96.50 201 ALA A O 1
ATOM 1595 N N . ALA A 1 202 ? -17.614 -10.041 30.919 1.00 95.50 202 ALA A N 1
ATOM 1596 C CA . ALA A 1 202 ? -16.530 -10.946 31.290 1.00 95.50 202 ALA A CA 1
ATOM 1597 C C . ALA A 1 202 ? -15.256 -10.665 30.477 1.00 95.50 202 ALA A C 1
ATOM 1599 O O . ALA A 1 202 ? -14.156 -10.783 31.021 1.00 95.50 202 ALA A O 1
ATOM 1600 N N . HIS A 1 203 ? -15.404 -10.251 29.218 1.00 94.81 203 HIS A N 1
ATOM 1601 C CA . HIS A 1 203 ? -14.299 -9.836 28.364 1.00 94.81 203 HIS A CA 1
ATOM 1602 C C . HIS A 1 203 ? -13.620 -8.561 28.828 1.00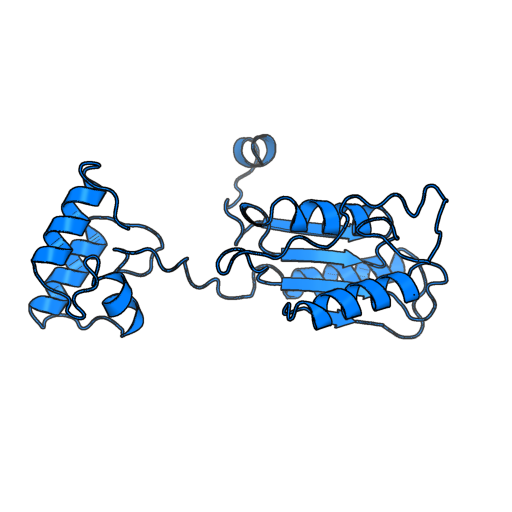 94.81 203 HIS A C 1
ATOM 1604 O O . HIS A 1 203 ? -12.411 -8.568 29.048 1.00 94.81 203 HIS A O 1
ATOM 1610 N N . ILE A 1 204 ? -14.402 -7.524 29.112 1.00 94.31 204 ILE A N 1
ATOM 1611 C CA . ILE A 1 204 ? -13.902 -6.252 29.649 1.00 94.31 204 ILE A CA 1
ATOM 1612 C C . ILE A 1 204 ? -13.137 -6.466 30.962 1.00 94.31 204 ILE A C 1
ATOM 1614 O O . ILE A 1 204 ? -12.139 -5.806 31.236 1.00 94.31 204 ILE A O 1
ATOM 1618 N N . LYS A 1 205 ? -13.572 -7.432 31.781 1.00 93.56 205 LYS A N 1
ATOM 1619 C CA . LYS A 1 205 ? -12.904 -7.806 33.038 1.00 93.56 205 LYS A CA 1
ATOM 1620 C C . LYS A 1 205 ? -11.679 -8.712 32.858 1.00 93.56 205 LYS A C 1
ATOM 1622 O O . LYS A 1 205 ? -11.088 -9.112 33.858 1.00 93.56 205 LYS A O 1
ATOM 1627 N N . GLY A 1 206 ? -11.327 -9.096 31.630 1.00 90.25 206 GLY A N 1
ATOM 1628 C CA . GLY A 1 206 ? -10.225 -10.019 31.340 1.00 90.25 206 GLY A CA 1
ATOM 1629 C C . GLY A 1 206 ? -10.473 -11.464 31.790 1.00 90.25 206 GLY A C 1
ATOM 1630 O O . GLY A 1 206 ? -9.545 -12.265 31.835 1.00 90.25 206 GLY A O 1
ATOM 1631 N N . ILE A 1 207 ? -11.714 -11.816 32.137 1.00 92.31 207 ILE A N 1
ATOM 1632 C CA . ILE A 1 207 ? -12.086 -13.157 32.612 1.00 92.31 207 ILE A CA 1
ATOM 1633 C C . ILE A 1 207 ? -12.237 -14.119 31.427 1.00 92.31 207 ILE A C 1
ATOM 1635 O O . ILE A 1 207 ? -11.944 -15.308 31.549 1.00 92.31 207 ILE A O 1
ATOM 1639 N N . ARG A 1 208 ? -12.711 -13.623 30.275 1.00 87.81 208 ARG A N 1
ATOM 1640 C CA . ARG A 1 208 ? -12.979 -14.444 29.088 1.00 87.81 208 ARG A CA 1
ATOM 1641 C C . ARG A 1 208 ? -12.686 -13.688 27.797 1.00 87.81 208 ARG A C 1
ATOM 1643 O O . ARG A 1 208 ? -13.112 -12.562 27.629 1.00 87.81 208 ARG A O 1
ATOM 1650 N N . VAL A 1 209 ? -12.013 -14.316 26.841 1.00 86.69 209 VAL A N 1
ATOM 1651 C CA . VAL A 1 209 ? -11.808 -13.721 25.509 1.00 86.69 209 VAL A CA 1
ATOM 1652 C C . VAL A 1 209 ? -13.006 -14.050 24.611 1.00 86.69 209 VAL A C 1
ATOM 1654 O O . VAL A 1 209 ? -13.435 -15.208 24.589 1.00 86.69 209 VAL A O 1
ATOM 1657 N N . LEU A 1 210 ? -13.553 -13.047 23.914 1.00 86.38 210 LEU A N 1
ATOM 1658 C CA . LEU A 1 210 ? -14.584 -13.242 22.885 1.00 86.38 210 LEU A CA 1
ATOM 1659 C C . LEU A 1 210 ? -13.954 -13.906 21.648 1.00 86.38 210 LEU A C 1
ATOM 1661 O O . LEU A 1 210 ? -12.803 -13.620 21.319 1.00 86.38 210 LEU A O 1
ATOM 1665 N N . LYS A 1 211 ? -14.666 -14.841 21.012 1.00 75.19 211 LYS A N 1
ATOM 1666 C CA . LYS A 1 211 ? -14.185 -15.648 19.878 1.00 75.19 211 LYS A CA 1
ATOM 1667 C C . LYS A 1 211 ? -15.264 -15.766 18.808 1.00 75.19 211 LYS A C 1
ATOM 1669 O O . LYS A 1 211 ? -16.433 -15.961 19.192 1.00 75.19 211 LYS A O 1
#

Radius of gyration: 22.05 Å; chains: 1; bounding box: 57×32×55 Å

pLDDT: mean 92.93, std 8.16, range [48.38, 98.69]

Sequence (211 aa):
MPYIEENFPVKTGRENTAVAGVSQGGAESLTTGFKWLDKFGYISGFAPDSGVIPTDYYKGTFWNTPYFEEFPMPDEDEVPYYLYMTCGTEDPWNLDVTKYYAQVWDEMGLKHQTDYPEGYAHNYKFWRQCFYNYLRRTFTVPVQPKATLGDASGDGGVDVTDISMMAA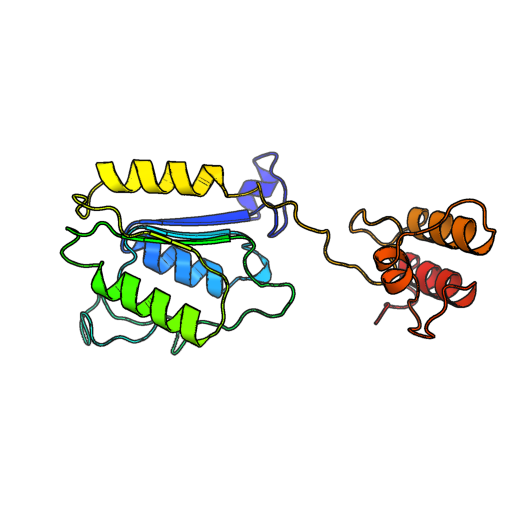HIKGIHSLTASALMLADVDRSGKLNVSDIALTAAHIKGIRVLK

Secondary structure (DSSP, 8-state):
-HHHHHHS----SGGG-EEEEEHHHHHHHHHHHHHTTTT-SEEEEESPPS-SS--STTTTSTT---S-SSPPPPPTTTS-SEEEEE--TT-TTTHHHHHHHHHHHHHTT---EEE--TT--SSHHHHHHHHHHHHTTTTTS--PPP--TT-SSSSS--SHHHHHHHHHHHTTSSPPPHHHHHHH-TT-SSS--HHHHHHHHHHHTTS----

Foldseek 3Di:
DVVCVVPDVADFWQLRAAFEDEACSLLVQQLVCQVPLRGHQYTEGELYFAACEADPQCPPHPRHNHPDPARRDDDPLSQRPAYEYEYEPAAPGRPVVLVVVVVSCVVSVHDYDYYHHYPDYRDDVRVVVVVVVSVVRRSPPPPQQPLAQCCLVSPNDLDVVSLVNLVCCVVVNDNGDPSSQCSLPLVNPSDRDVVSSVQSVCVNVVNDDGD